Protein AF-A0A1D1VVX2-F1 (afdb_monomer_lite)

Foldseek 3Di:
DFDWDDDPQAAWIAGPVGWIFGPFKKWKWKFQPVVVVVDPDSQVRIDTDDIDGTPVVLVCPQVDPQQDDPPDGGAPVSSAPPMKMKMFTADDPPGDTQGPDCPRPQQPQWKKWKWFFDPDDDRQLVRQLVSLVVSCLRRHQPLDQKGFGIKMWHFDQDPPDNDTTIMIMIIMGHGPDPVVVVVSVVVVLVSSLASSQLSQTFTKIKMATSVLVVVCVVDPDDDDDGPDIDIDGRDHDDPVVCPPPPDPPPPPPPDDDDDDDDDDDD

InterPro domains:
  IPR001040 Translation Initiation factor eIF- 4e [PF01652] (25-217)
  IPR023398 Translation Initiation factor eIF- 4e-like [G3DSA:3.30.760.10] (20-223)
  IPR023398 Translation Initiation factor eIF- 4e-like [SSF55418] (25-190)

Radius of gyration: 22.78 Å; chains: 1; bounding box: 73×50×74 Å

Sequence (266 aa):
MESVVEDNSGGVLKCAKGHSHYKVPWTIYVLDPEQSSQTNTYRDALFPLDVFDTVEEVRDLYSLQPFAKPNGPPSWSLVVPQGTIAVFQGGKFGYPAVKPDWEDPATLNGGEFRFLFEKSNGLEVIDSIFRNLVSWMAGSFDYGDIRILGLFIKNVSKPKKPSKELQCRVWVSASWNPNTFKGILWKIGKDMAQKIADAGGRGRILYNYLSDMQNKAEKIETVEEPRFQLRIDVPFIDPKTQANSWLPAGNESHGSNSPRDLITSR

Structure (mmCIF, N/CA/C/O backbone):
data_AF-A0A1D1VVX2-F1
#
_entry.id   AF-A0A1D1VVX2-F1
#
loop_
_atom_site.group_PDB
_atom_site.id
_atom_site.type_symbol
_atom_site.label_atom_id
_atom_site.label_alt_id
_atom_site.label_comp_id
_atom_site.label_asym_id
_atom_site.label_entity_id
_atom_site.label_seq_id
_atom_site.pdbx_PDB_ins_code
_atom_site.Cartn_x
_atom_site.Cartn_y
_atom_site.Cartn_z
_atom_site.occupancy
_atom_site.B_iso_or_equiv
_atom_site.auth_seq_id
_atom_site.auth_comp_id
_atom_site.auth_asym_id
_atom_site.auth_atom_id
_atom_site.pdbx_PDB_model_num
ATOM 1 N N . MET A 1 1 ? 5.634 -21.252 -24.085 1.00 42.41 1 MET A N 1
ATOM 2 C CA . MET A 1 1 ? 5.646 -19.831 -23.684 1.00 42.41 1 MET A CA 1
ATOM 3 C C . MET A 1 1 ? 4.487 -19.172 -24.405 1.00 42.41 1 MET A C 1
ATOM 5 O O . MET A 1 1 ? 4.555 -19.040 -25.618 1.00 42.41 1 MET A O 1
ATOM 9 N N . GLU A 1 2 ? 3.385 -18.914 -23.702 1.00 44.06 2 GLU A N 1
ATOM 10 C CA . GLU A 1 2 ? 2.215 -18.240 -24.282 1.00 44.06 2 GLU A CA 1
ATOM 11 C C . GLU A 1 2 ? 2.525 -16.746 -24.455 1.00 44.06 2 GLU A C 1
ATOM 13 O O . GLU A 1 2 ? 3.162 -16.136 -23.596 1.00 44.06 2 GLU A O 1
ATOM 18 N N . SER A 1 3 ? 2.133 -16.173 -25.593 1.00 44.44 3 SER A N 1
ATOM 19 C CA . SER A 1 3 ? 2.395 -14.776 -25.938 1.00 44.44 3 SER A CA 1
ATOM 20 C C . SER A 1 3 ? 1.553 -13.843 -25.067 1.00 44.44 3 SER A C 1
ATOM 22 O O . SER A 1 3 ? 0.324 -13.859 -25.150 1.00 44.44 3 SER A O 1
ATOM 24 N N . VAL A 1 4 ? 2.214 -13.027 -24.251 1.00 50.84 4 VAL A N 1
ATOM 25 C CA . VAL A 1 4 ? 1.587 -11.973 -23.449 1.00 50.84 4 VAL A CA 1
ATOM 26 C C . VAL A 1 4 ? 1.627 -10.674 -24.249 1.00 50.84 4 VAL A C 1
ATOM 28 O O . VAL A 1 4 ? 2.692 -10.276 -24.716 1.00 50.84 4 VAL A O 1
ATOM 31 N N . VAL A 1 5 ? 0.474 -10.029 -24.427 1.00 53.22 5 VAL A N 1
ATOM 32 C CA . VAL A 1 5 ? 0.384 -8.721 -25.089 1.00 53.22 5 VAL A CA 1
ATOM 33 C C . VAL A 1 5 ? 0.400 -7.653 -23.998 1.00 53.22 5 VAL A C 1
ATOM 35 O O . VAL A 1 5 ? -0.480 -7.638 -23.133 1.00 53.22 5 VAL A O 1
ATOM 38 N N . GLU A 1 6 ? 1.419 -6.790 -24.004 1.00 48.50 6 GLU A N 1
ATOM 39 C CA . GLU A 1 6 ? 1.459 -5.617 -23.127 1.00 48.50 6 GLU A CA 1
ATOM 40 C C . GLU A 1 6 ? 0.358 -4.642 -23.555 1.00 48.50 6 GLU A C 1
ATOM 42 O O . GLU A 1 6 ? 0.374 -4.113 -24.666 1.00 48.50 6 GLU A O 1
ATOM 47 N N . ASP A 1 7 ? -0.614 -4.413 -22.674 1.00 48.91 7 ASP A N 1
ATOM 48 C CA . ASP A 1 7 ? -1.534 -3.290 -22.815 1.00 48.91 7 ASP A CA 1
ATOM 49 C C . ASP A 1 7 ? -0.787 -2.038 -22.323 1.00 48.91 7 ASP A C 1
ATOM 51 O O . ASP A 1 7 ? -0.131 -2.068 -21.278 1.00 48.91 7 ASP A O 1
ATOM 55 N N . ASN A 1 8 ? -0.860 -0.926 -23.059 1.00 47.88 8 ASN A N 1
ATOM 56 C CA . ASN A 1 8 ? -0.105 0.311 -22.773 1.00 47.88 8 ASN A CA 1
ATOM 57 C C . ASN A 1 8 ? -0.510 0.994 -21.442 1.00 47.88 8 ASN A C 1
ATOM 59 O O . ASN A 1 8 ? -0.026 2.076 -21.104 1.00 47.88 8 ASN A O 1
ATOM 63 N N . SER A 1 9 ? -1.382 0.366 -20.654 1.00 48.78 9 SER A N 1
ATOM 64 C CA . SER A 1 9 ? -1.786 0.762 -19.311 1.00 48.78 9 SER A CA 1
ATOM 65 C C . SER A 1 9 ? -0.866 0.164 -18.235 1.00 48.78 9 SER A C 1
ATOM 67 O O . SER A 1 9 ? -1.215 -0.790 -17.542 1.00 48.78 9 SER A O 1
ATOM 69 N N . GLY A 1 10 ? 0.326 0.741 -18.085 1.00 59.28 10 GLY A N 1
ATOM 70 C CA . GLY A 1 10 ? 0.921 1.051 -16.775 1.00 59.28 10 GLY A CA 1
ATOM 71 C C . GLY A 1 10 ? 1.162 -0.039 -15.716 1.00 59.28 10 GLY A C 1
ATOM 72 O O . GLY A 1 10 ? 1.484 0.348 -14.601 1.00 59.28 10 GLY A O 1
ATOM 73 N N . GLY A 1 11 ? 1.068 -1.344 -16.002 1.00 68.62 11 GLY A N 1
ATOM 74 C CA . GLY A 1 11 ? 1.333 -2.393 -14.994 1.00 68.62 11 GLY A CA 1
ATOM 75 C C . GLY A 1 11 ? 0.501 -3.675 -15.095 1.00 68.62 11 GLY A C 1
ATOM 76 O O . GLY A 1 11 ? 0.716 -4.586 -14.294 1.00 68.62 11 GLY A O 1
ATOM 77 N N . VAL A 1 12 ? -0.414 -3.763 -16.066 1.00 79.44 12 VAL A N 1
ATOM 78 C CA . VAL A 1 12 ? -1.295 -4.921 -16.280 1.00 79.44 12 VAL A CA 1
ATOM 79 C C . VAL A 1 12 ? -1.045 -5.541 -17.659 1.00 79.44 12 VAL A C 1
ATOM 81 O O . VAL A 1 12 ? -0.878 -4.838 -18.651 1.00 79.44 12 VAL A O 1
ATOM 84 N N . LEU A 1 13 ? -1.014 -6.866 -17.709 1.00 83.75 13 LEU A N 1
ATOM 85 C CA . LEU A 1 13 ? -0.747 -7.709 -18.867 1.00 83.75 13 LEU A CA 1
ATOM 86 C C . LEU A 1 13 ? -1.988 -8.548 -19.174 1.00 83.75 13 LEU A C 1
ATOM 88 O O . LEU A 1 13 ? -2.601 -9.080 -18.254 1.00 83.75 13 LEU A O 1
ATOM 92 N N . LYS A 1 14 ? -2.354 -8.722 -20.446 1.00 86.06 14 LYS A N 1
ATOM 93 C CA . LYS A 1 14 ? -3.469 -9.610 -20.814 1.00 86.06 14 LYS A CA 1
ATOM 94 C C . LYS A 1 14 ? -2.953 -10.941 -21.344 1.00 86.06 14 LYS A C 1
ATOM 96 O O . LYS A 1 14 ? -2.084 -10.973 -22.218 1.00 86.06 14 LYS A O 1
ATOM 101 N N . CYS A 1 15 ? -3.492 -12.045 -20.825 1.00 84.38 15 CYS A N 1
ATOM 102 C CA . CYS A 1 15 ? -3.198 -13.380 -21.349 1.00 84.38 15 CYS A CA 1
ATOM 103 C C . CYS A 1 15 ? -4.164 -13.761 -22.484 1.00 84.38 15 CYS A C 1
ATOM 105 O O . CYS A 1 15 ? -5.214 -13.143 -22.665 1.00 84.38 15 CYS A O 1
ATOM 107 N N . ALA A 1 16 ? -3.846 -14.826 -23.225 1.00 81.00 16 ALA A N 1
ATOM 108 C CA . ALA A 1 16 ? -4.671 -15.312 -24.338 1.00 81.00 16 ALA A CA 1
ATOM 109 C C . ALA A 1 16 ? -6.100 -15.726 -23.924 1.00 81.00 16 ALA A C 1
ATOM 111 O O . ALA A 1 16 ? -6.997 -15.767 -24.762 1.00 81.00 16 ALA A O 1
ATOM 112 N N . LYS A 1 17 ? -6.324 -16.007 -22.632 1.00 83.00 17 LYS A N 1
ATOM 113 C CA . LYS A 1 17 ? -7.643 -16.326 -22.059 1.00 83.00 17 LYS A CA 1
ATOM 114 C C . LYS A 1 17 ? -8.449 -15.083 -21.659 1.00 83.00 17 LYS A C 1
ATOM 116 O O . LYS A 1 17 ? -9.565 -15.219 -21.174 1.00 83.00 17 LYS A O 1
ATOM 121 N N . GLY A 1 18 ? -7.895 -13.883 -21.846 1.00 84.44 18 GLY A N 1
ATOM 122 C CA . GLY A 1 18 ? -8.544 -12.613 -21.520 1.00 84.44 18 GLY A CA 1
ATOM 123 C C . GLY A 1 18 ? -8.392 -12.157 -20.065 1.00 84.44 18 GLY A C 1
ATOM 124 O O . GLY A 1 18 ? -8.959 -11.125 -19.715 1.00 84.44 18 GLY A O 1
ATOM 125 N N . HIS A 1 19 ? -7.632 -12.869 -19.224 1.00 84.75 19 HIS A N 1
ATOM 126 C CA . HIS A 1 19 ? -7.372 -12.433 -17.845 1.00 84.75 19 HIS A CA 1
ATOM 127 C C . HIS A 1 19 ? -6.360 -11.291 -17.799 1.00 84.75 19 HIS A C 1
ATOM 129 O O . HIS A 1 19 ? -5.432 -11.236 -18.616 1.00 84.75 19 HIS A O 1
ATOM 135 N N . SER A 1 20 ? -6.532 -10.410 -16.815 1.00 88.12 20 SER A N 1
ATOM 136 C CA . SER A 1 20 ? -5.674 -9.249 -16.598 1.00 88.12 20 SER A CA 1
ATOM 137 C C . SER A 1 20 ? -4.712 -9.531 -15.444 1.00 88.12 20 SER A C 1
ATOM 139 O O . SER A 1 20 ? -5.111 -9.529 -14.286 1.00 88.12 20 SER A O 1
ATOM 141 N N . HIS A 1 21 ? -3.442 -9.771 -15.754 1.00 89.19 21 HIS A N 1
ATOM 142 C CA . HIS A 1 21 ? -2.381 -10.077 -14.798 1.00 89.19 21 HIS A CA 1
ATOM 143 C C . HIS A 1 21 ? -1.595 -8.827 -14.406 1.00 89.19 21 HIS A C 1
ATOM 145 O O . HIS A 1 21 ? -1.215 -8.032 -15.259 1.00 89.19 21 HIS A O 1
ATOM 151 N N . TYR A 1 22 ? -1.269 -8.669 -13.133 1.00 90.56 22 TYR A N 1
ATOM 152 C CA . TYR A 1 22 ? -0.257 -7.716 -12.696 1.00 90.56 22 TYR A CA 1
ATOM 153 C C . TYR A 1 22 ? 1.141 -8.199 -13.100 1.00 90.56 22 TYR A C 1
ATOM 155 O O . TYR A 1 22 ? 1.397 -9.398 -13.200 1.00 90.56 22 TYR A O 1
ATOM 163 N N . LYS A 1 23 ? 2.084 -7.270 -13.306 1.00 89.69 23 LYS A N 1
ATOM 164 C CA . LYS A 1 23 ? 3.476 -7.636 -13.653 1.00 89.69 23 LYS A CA 1
ATOM 165 C C . LYS A 1 23 ? 4.209 -8.406 -12.544 1.00 89.69 23 LYS A C 1
ATOM 167 O O . LYS A 1 23 ? 5.225 -9.039 -12.824 1.00 89.69 23 LYS A O 1
ATOM 172 N N . VAL A 1 24 ? 3.733 -8.318 -11.300 1.00 91.19 24 VAL A N 1
ATOM 173 C CA . VAL A 1 24 ? 4.257 -9.062 -10.148 1.00 91.19 24 VAL A CA 1
ATOM 174 C C . VAL A 1 24 ? 3.097 -9.586 -9.294 1.00 91.19 24 VAL A C 1
ATOM 176 O O . VAL A 1 24 ? 2.064 -8.914 -9.221 1.00 91.19 24 VAL A O 1
ATOM 179 N N . PRO A 1 25 ? 3.254 -10.750 -8.638 1.00 93.44 25 PRO A N 1
ATOM 180 C CA . PRO A 1 25 ? 2.294 -11.229 -7.651 1.00 93.44 25 PRO A CA 1
ATOM 181 C C . PRO A 1 25 ? 2.345 -10.378 -6.377 1.00 93.44 25 PRO A C 1
ATOM 183 O O . PRO A 1 25 ? 3.324 -9.669 -6.128 1.00 93.44 25 PRO A O 1
ATOM 186 N N . TRP A 1 26 ? 1.306 -10.488 -5.557 1.00 94.81 26 TRP A N 1
ATOM 187 C CA . TRP A 1 26 ? 1.159 -9.787 -4.289 1.00 94.81 26 TRP A CA 1
ATOM 188 C C . TRP A 1 26 ? 0.617 -10.730 -3.220 1.00 94.81 26 TRP A C 1
ATOM 190 O O . TRP A 1 26 ? -0.380 -11.416 -3.428 1.00 94.81 26 TRP A O 1
ATOM 200 N N . THR A 1 27 ? 1.261 -10.737 -2.060 1.00 93.75 27 THR A N 1
ATOM 201 C CA . THR A 1 27 ? 0.886 -11.539 -0.897 1.00 93.75 27 THR A CA 1
ATOM 202 C C . THR A 1 27 ? 0.087 -10.708 0.091 1.00 93.75 27 THR A C 1
ATOM 204 O O . THR A 1 27 ? 0.465 -9.582 0.426 1.00 93.75 27 THR A O 1
ATOM 207 N N . ILE A 1 28 ? -0.991 -11.289 0.602 1.00 90.69 28 ILE A N 1
ATOM 208 C CA . ILE A 1 28 ? -1.791 -10.739 1.691 1.00 90.69 28 ILE A CA 1
ATOM 209 C C . ILE A 1 28 ? -1.309 -11.355 2.989 1.00 90.69 28 ILE A C 1
ATOM 211 O O . ILE A 1 28 ? -1.212 -12.572 3.105 1.00 90.69 28 ILE A O 1
ATOM 215 N N . TYR A 1 29 ? -1.059 -10.511 3.977 1.00 88.44 29 TYR A N 1
ATOM 216 C CA . TYR A 1 29 ? -0.735 -10.900 5.336 1.00 88.44 29 TYR A CA 1
ATOM 217 C C . TYR A 1 29 ? -1.835 -10.435 6.275 1.00 88.44 29 TYR A C 1
ATOM 219 O O . TYR A 1 29 ? -2.346 -9.317 6.146 1.00 88.44 29 TYR A O 1
ATOM 227 N N . VAL A 1 30 ? -2.152 -11.265 7.259 1.00 84.50 30 VAL A N 1
ATOM 228 C CA . VAL A 1 30 ? -3.064 -10.907 8.345 1.00 84.50 30 VAL A CA 1
ATOM 229 C C . VAL A 1 30 ? -2.394 -11.167 9.684 1.00 84.50 30 VAL A C 1
ATOM 231 O O . VAL A 1 30 ? -1.527 -12.032 9.806 1.00 84.50 30 VAL A O 1
ATOM 234 N N . LEU A 1 31 ? -2.763 -10.364 10.680 1.00 78.56 31 LEU A N 1
ATOM 235 C CA . LEU A 1 31 ? -2.319 -10.572 12.049 1.00 78.56 31 LEU A CA 1
ATOM 236 C C . LEU A 1 31 ? -3.049 -11.778 12.644 1.00 78.56 31 LEU A C 1
ATOM 238 O O . LEU A 1 31 ? -4.278 -11.771 12.717 1.00 78.56 31 LEU A O 1
ATOM 242 N N . ASP A 1 32 ? -2.295 -12.768 13.107 1.00 73.19 32 ASP A N 1
ATOM 243 C CA . ASP A 1 32 ? -2.796 -13.836 13.961 1.00 73.19 32 ASP A CA 1
ATOM 244 C C . ASP A 1 32 ? -3.074 -13.255 15.358 1.00 73.19 32 ASP A C 1
ATOM 246 O O . ASP A 1 32 ? -2.140 -12.822 16.043 1.00 73.19 32 ASP A O 1
ATOM 250 N N . PRO A 1 33 ? -4.344 -13.193 15.796 1.00 65.19 33 PRO A N 1
ATOM 251 C CA . PRO A 1 33 ? -4.683 -12.637 17.097 1.00 65.19 33 PRO A CA 1
ATOM 252 C C . PRO A 1 33 ? -4.079 -13.449 18.252 1.00 65.19 33 PRO A C 1
ATOM 254 O O . PRO A 1 33 ? -3.683 -12.854 19.256 1.00 65.19 33 PRO A O 1
ATOM 257 N N . GLU A 1 34 ? -3.941 -14.770 18.111 1.00 65.44 34 GLU A N 1
ATOM 258 C CA . GLU A 1 34 ? -3.363 -15.626 19.149 1.00 65.44 34 GLU A CA 1
ATOM 259 C C . GLU A 1 34 ? -1.863 -15.359 19.283 1.00 65.44 34 GLU A C 1
ATOM 261 O O . GLU A 1 34 ? -1.382 -15.098 20.389 1.00 65.44 34 GLU A O 1
ATOM 266 N N . GLN A 1 35 ? -1.137 -15.289 18.163 1.00 65.25 35 GLN A N 1
ATOM 267 C CA . GLN A 1 35 ? 0.293 -14.962 18.192 1.00 65.25 35 GLN A CA 1
ATOM 268 C C . GLN A 1 35 ? 0.550 -13.513 18.592 1.00 65.25 35 GLN A C 1
ATOM 270 O O . GLN A 1 35 ? 1.494 -13.254 19.332 1.00 65.25 35 GLN A O 1
ATOM 275 N N . SER A 1 36 ? -0.323 -12.572 18.217 1.00 63.69 36 SER A N 1
ATOM 276 C CA . SER A 1 36 ? -0.182 -11.165 18.620 1.00 63.69 36 SER A CA 1
ATOM 277 C C . SER A 1 36 ? -0.190 -10.960 20.138 1.00 63.69 36 SER A C 1
ATOM 279 O O . SER A 1 36 ? 0.349 -9.971 20.629 1.00 63.69 36 SER A O 1
ATOM 281 N N . SER A 1 37 ? -0.792 -11.896 20.880 1.00 58.06 37 SER A N 1
ATOM 282 C CA . SER A 1 37 ? -0.811 -11.892 22.345 1.00 58.06 37 SER A CA 1
ATOM 283 C C . SER A 1 37 ? 0.416 -12.558 22.981 1.00 58.06 37 SER A C 1
ATOM 285 O O . SER A 1 37 ? 0.674 -12.355 24.166 1.00 58.06 37 SER A O 1
ATOM 287 N N . GLN A 1 38 ? 1.171 -13.340 22.203 1.00 56.72 38 GLN A N 1
ATOM 288 C CA . GLN A 1 38 ? 2.292 -14.164 22.664 1.00 56.72 38 GLN A CA 1
ATOM 289 C C . GLN A 1 38 ? 3.657 -13.642 22.199 1.00 56.72 38 GLN A C 1
ATOM 291 O O . GLN A 1 38 ? 4.668 -13.920 22.845 1.00 56.72 38 GLN A O 1
ATOM 296 N N . THR A 1 39 ? 3.715 -12.895 21.094 1.00 56.03 39 THR A N 1
ATOM 297 C CA . THR A 1 39 ? 4.969 -12.406 20.517 1.00 56.03 39 THR A CA 1
ATOM 298 C C . THR A 1 39 ? 5.267 -10.975 20.962 1.00 56.03 39 THR A C 1
ATOM 300 O O . THR A 1 39 ? 4.405 -10.098 20.982 1.00 56.03 39 THR A O 1
ATOM 303 N N . ASN A 1 40 ? 6.536 -10.707 21.285 1.00 54.59 40 ASN A N 1
ATOM 304 C CA . ASN A 1 40 ? 7.004 -9.339 21.543 1.00 54.59 40 ASN A CA 1
ATOM 305 C C . ASN A 1 40 ? 7.196 -8.538 20.248 1.00 54.59 40 ASN A C 1
ATOM 307 O O . ASN A 1 40 ? 7.332 -7.314 20.298 1.00 54.59 40 ASN A O 1
ATOM 311 N N . THR A 1 41 ? 7.231 -9.212 19.092 1.00 60.12 41 THR A N 1
ATOM 312 C CA . THR A 1 41 ? 7.389 -8.561 17.795 1.00 60.12 41 THR A CA 1
ATOM 313 C C . THR A 1 41 ? 6.151 -8.754 16.932 1.00 60.12 41 THR A C 1
ATOM 315 O O . THR A 1 41 ? 5.580 -9.836 16.798 1.00 60.12 41 THR A O 1
ATOM 318 N N . TYR A 1 42 ? 5.746 -7.647 16.330 1.00 66.19 42 TYR A N 1
ATOM 319 C CA . TYR A 1 42 ? 4.608 -7.558 15.430 1.00 66.19 42 TYR A CA 1
ATOM 320 C C . TYR A 1 42 ? 4.814 -8.364 14.127 1.00 66.19 42 TYR A C 1
ATOM 322 O O . TYR A 1 42 ? 3.848 -8.806 13.512 1.00 66.19 42 TYR A O 1
ATOM 330 N N . ARG A 1 43 ? 6.078 -8.579 13.738 1.00 69.69 43 ARG A N 1
ATOM 331 C CA . ARG A 1 43 ? 6.503 -9.395 12.593 1.00 69.69 43 ARG A CA 1
ATOM 332 C C . ARG A 1 43 ? 6.049 -10.841 12.734 1.00 69.69 43 ARG A C 1
ATOM 334 O O . ARG A 1 43 ? 5.479 -11.384 11.796 1.00 69.69 43 ARG A O 1
ATOM 341 N N . ASP A 1 44 ? 6.305 -11.441 13.891 1.00 70.31 44 ASP A N 1
ATOM 342 C CA . ASP A 1 44 ? 6.066 -12.872 14.096 1.00 70.31 44 ASP A CA 1
ATOM 343 C C . ASP A 1 44 ? 4.571 -13.204 14.083 1.00 70.31 44 ASP A C 1
ATOM 345 O O . ASP A 1 44 ? 4.186 -14.304 13.717 1.00 70.31 44 ASP A O 1
ATOM 349 N N . ALA A 1 45 ? 3.726 -12.220 14.395 1.00 75.50 45 ALA A N 1
ATOM 350 C CA . ALA A 1 45 ? 2.280 -12.367 14.369 1.00 75.50 45 ALA A CA 1
ATOM 351 C C . ALA A 1 45 ? 1.656 -12.168 12.972 1.00 75.50 45 ALA A C 1
ATOM 353 O O . ALA A 1 45 ? 0.456 -12.389 12.824 1.00 75.50 45 ALA A O 1
ATOM 354 N N . LEU A 1 46 ? 2.405 -11.735 11.946 1.00 81.69 46 LEU A N 1
ATOM 355 C CA . LEU A 1 46 ? 1.894 -11.629 10.573 1.00 81.69 46 LEU A CA 1
ATOM 356 C C . LEU A 1 46 ? 2.168 -12.914 9.791 1.00 81.69 46 LEU A C 1
ATOM 358 O O . LEU A 1 46 ? 3.322 -13.273 9.561 1.00 81.69 46 LEU A O 1
ATOM 362 N N . PHE A 1 47 ? 1.116 -13.547 9.277 1.00 83.75 47 PHE A N 1
ATOM 363 C CA . PHE A 1 47 ? 1.244 -14.727 8.421 1.00 83.75 47 PHE A CA 1
ATOM 364 C C . PHE A 1 47 ? 0.619 -14.492 7.041 1.00 83.75 47 PHE A C 1
ATOM 366 O O . PHE A 1 47 ? -0.338 -13.718 6.922 1.00 83.75 47 PHE A O 1
ATOM 373 N N . PRO A 1 48 ? 1.165 -15.118 5.981 1.00 87.81 48 PRO A N 1
ATOM 374 C CA . PRO A 1 48 ? 0.602 -15.019 4.643 1.00 87.81 48 PRO A CA 1
ATOM 375 C C . PRO A 1 48 ? -0.737 -15.762 4.584 1.00 87.81 48 PRO A C 1
ATOM 377 O O . PRO A 1 48 ? -0.815 -16.942 4.919 1.00 87.81 48 PRO A O 1
ATOM 380 N N . LEU A 1 49 ? -1.783 -15.062 4.157 1.00 86.62 49 LEU A N 1
ATOM 381 C CA . LEU A 1 49 ? -3.128 -15.596 3.976 1.00 86.62 49 LEU A CA 1
ATOM 382 C C . LEU A 1 49 ? -3.332 -16.124 2.555 1.00 86.62 49 LEU A C 1
ATOM 384 O O . LEU A 1 49 ? -3.849 -17.222 2.382 1.00 86.62 49 LEU A O 1
ATOM 388 N N . ASP A 1 50 ? -2.964 -15.324 1.553 1.00 90.19 50 ASP A N 1
ATOM 389 C CA . ASP A 1 50 ? -3.208 -15.631 0.142 1.00 90.19 50 ASP A CA 1
ATOM 390 C C . ASP A 1 50 ? -2.261 -14.842 -0.778 1.00 90.19 50 ASP A C 1
ATOM 392 O O . ASP A 1 50 ? -1.625 -13.875 -0.339 1.00 90.19 50 ASP A O 1
ATOM 396 N N . VAL A 1 51 ? -2.167 -15.238 -2.050 1.00 92.62 51 VAL A N 1
ATOM 397 C CA . VAL A 1 51 ? -1.351 -14.570 -3.072 1.00 92.62 51 VAL A CA 1
ATOM 398 C C . VAL A 1 51 ? -2.141 -14.391 -4.364 1.00 92.62 51 VAL A C 1
ATOM 400 O O . VAL A 1 51 ? -2.575 -15.366 -4.971 1.00 92.62 51 VAL A O 1
ATOM 403 N N . PHE A 1 52 ? -2.228 -13.154 -4.848 1.00 92.75 52 PHE A N 1
ATOM 404 C CA . PHE A 1 52 ? -2.897 -12.819 -6.105 1.00 92.75 52 PHE A CA 1
ATOM 405 C C . PHE A 1 52 ? -1.911 -12.288 -7.148 1.00 92.75 52 PHE A C 1
ATOM 407 O O . PHE A 1 52 ? -0.888 -11.685 -6.821 1.00 92.75 52 PHE A O 1
ATOM 414 N N . ASP A 1 53 ? -2.214 -12.498 -8.423 1.00 92.94 53 ASP A N 1
ATOM 415 C CA . ASP A 1 53 ? -1.516 -11.877 -9.551 1.00 92.94 53 ASP A CA 1
ATOM 416 C C . ASP A 1 53 ? -2.456 -11.396 -10.663 1.00 92.94 53 ASP A C 1
ATOM 418 O O . ASP A 1 53 ? -1.970 -10.893 -11.672 1.00 92.94 53 ASP A O 1
ATOM 422 N N . THR A 1 54 ? -3.777 -11.466 -10.476 1.00 90.62 54 THR A N 1
ATOM 423 C CA . THR A 1 54 ? -4.764 -10.933 -11.427 1.00 90.62 54 THR A CA 1
ATOM 424 C C . THR A 1 54 ? -5.649 -9.840 -10.835 1.00 90.62 54 THR A C 1
ATOM 426 O O . THR A 1 54 ? -5.881 -9.765 -9.627 1.00 90.62 54 THR A O 1
ATOM 429 N N . VAL A 1 55 ? -6.181 -8.987 -11.713 1.00 87.25 55 VAL A N 1
ATOM 430 C CA . VAL A 1 55 ? -7.180 -7.965 -11.367 1.00 87.25 55 VAL A CA 1
ATOM 431 C C . VAL A 1 55 ? -8.463 -8.618 -10.854 1.00 87.25 55 VAL A C 1
ATOM 433 O O . VAL A 1 55 ? -9.123 -8.078 -9.967 1.00 87.25 55 VAL A O 1
ATOM 436 N N . GLU A 1 56 ? -8.822 -9.773 -11.410 1.00 86.62 56 GLU A N 1
ATOM 437 C CA . GLU A 1 56 ? -9.980 -10.558 -10.995 1.00 86.62 56 GLU A CA 1
ATOM 438 C C . GLU A 1 56 ? -9.823 -11.055 -9.550 1.00 86.62 56 GLU A C 1
ATOM 440 O O . GLU A 1 56 ? -10.691 -10.779 -8.724 1.00 86.62 56 GLU A O 1
ATOM 445 N N . GLU A 1 57 ? -8.677 -11.650 -9.205 1.00 88.44 57 GLU A N 1
ATOM 446 C CA . GLU A 1 57 ? -8.391 -12.089 -7.832 1.00 88.44 57 GLU A CA 1
ATOM 447 C C . GLU A 1 57 ? -8.436 -10.924 -6.831 1.00 88.44 57 GLU A C 1
ATOM 449 O O . GLU A 1 57 ? -8.950 -11.101 -5.730 1.00 88.44 57 GLU A O 1
ATOM 454 N N . VAL A 1 58 ? -7.988 -9.712 -7.204 1.00 84.81 58 VAL A N 1
ATOM 455 C CA . VAL A 1 58 ? -8.101 -8.516 -6.336 1.00 84.81 58 VAL A CA 1
ATOM 456 C C . VAL A 1 58 ? -9.554 -8.182 -5.992 1.00 84.81 58 VAL A C 1
ATOM 458 O O . VAL A 1 58 ? -9.843 -7.761 -4.867 1.00 84.81 58 VAL A O 1
ATOM 461 N N . ARG A 1 59 ? -10.479 -8.360 -6.944 1.00 79.81 59 ARG A N 1
ATOM 462 C CA . ARG A 1 59 ? -11.917 -8.159 -6.695 1.00 79.81 59 ARG A CA 1
ATOM 463 C C . ARG A 1 59 ? -12.455 -9.226 -5.746 1.00 79.81 59 ARG A C 1
ATOM 465 O O . ARG A 1 59 ? -13.252 -8.900 -4.865 1.00 79.81 59 ARG A O 1
ATOM 472 N N . ASP A 1 60 ? -11.960 -10.451 -5.883 1.00 80.38 60 ASP A N 1
ATOM 473 C CA . ASP A 1 60 ? -12.388 -11.605 -5.096 1.00 80.38 60 ASP A CA 1
ATOM 474 C C . ASP A 1 60 ? -11.753 -11.675 -3.700 1.00 80.38 60 ASP A C 1
ATOM 476 O O . ASP A 1 60 ? -12.259 -12.408 -2.852 1.00 80.38 60 ASP A O 1
ATOM 480 N N . LEU A 1 61 ? -10.732 -10.858 -3.395 1.00 76.00 61 LEU A N 1
ATOM 481 C CA . LEU A 1 61 ? -10.132 -10.786 -2.050 1.00 76.00 61 LEU A CA 1
ATOM 482 C C . LEU A 1 61 ? -11.167 -10.567 -0.953 1.00 76.00 61 LEU A C 1
ATOM 484 O O . LEU A 1 61 ? -11.023 -11.081 0.150 1.00 76.00 61 LEU A O 1
ATOM 488 N N . TYR A 1 62 ? -12.228 -9.824 -1.255 1.00 68.62 62 TYR A N 1
ATOM 489 C CA . TYR A 1 62 ? -13.298 -9.538 -0.305 1.00 68.62 62 TYR A CA 1
ATOM 490 C C . TYR A 1 62 ? -14.185 -10.755 -0.055 1.00 68.62 62 TYR A C 1
ATOM 492 O O . TYR A 1 62 ? -14.797 -10.851 0.997 1.00 68.62 62 TYR A O 1
ATOM 500 N N . SER A 1 63 ? -14.218 -11.722 -0.962 1.00 70.69 63 SER A N 1
ATOM 501 C CA . SER A 1 63 ? -14.948 -12.974 -0.777 1.00 70.69 63 SER A CA 1
ATOM 502 C C . SER A 1 63 ? -14.200 -13.977 0.114 1.00 70.69 63 SER A C 1
ATOM 504 O O . SER A 1 63 ? -14.776 -15.009 0.460 1.00 70.69 63 SER A O 1
ATOM 506 N N . LEU A 1 64 ? -12.946 -13.705 0.514 1.00 71.50 64 LEU A N 1
ATOM 507 C CA . LEU A 1 64 ? -12.211 -14.593 1.418 1.00 71.50 64 LEU A CA 1
ATOM 508 C C . LEU A 1 64 ? -12.896 -14.658 2.791 1.00 71.50 64 LEU A C 1
ATOM 510 O O . LEU A 1 64 ? -13.358 -13.653 3.334 1.00 71.50 64 LEU A O 1
ATOM 514 N N . GLN A 1 65 ? -12.906 -15.861 3.372 1.00 66.88 65 GLN A N 1
ATOM 515 C CA . GLN A 1 65 ? -13.529 -16.180 4.664 1.00 66.88 65 GLN A CA 1
ATOM 516 C C . GLN A 1 65 ? -13.263 -15.145 5.776 1.00 66.88 65 GLN A C 1
ATOM 518 O O . GLN A 1 65 ? -14.231 -14.750 6.425 1.00 66.88 65 GLN A O 1
ATOM 523 N N . PRO A 1 66 ? -12.029 -14.632 5.980 1.00 67.25 66 PRO A N 1
ATOM 524 C CA . PRO A 1 66 ? -11.765 -13.638 7.025 1.00 67.25 66 PRO A CA 1
ATOM 525 C C . PRO A 1 66 ? -12.521 -12.313 6.852 1.00 67.25 66 PRO A C 1
ATOM 527 O O . PRO A 1 66 ? -12.735 -11.595 7.826 1.00 67.25 66 PRO A O 1
ATOM 530 N N . PHE A 1 67 ? -12.929 -11.978 5.627 1.00 69.19 67 PHE A N 1
ATOM 531 C CA . PHE A 1 67 ? -13.639 -10.739 5.307 1.00 69.19 67 PHE A CA 1
ATOM 532 C C . PHE A 1 67 ? -15.150 -10.937 5.161 1.00 69.19 67 PHE A C 1
ATOM 534 O O . PHE A 1 67 ? -15.894 -9.951 5.173 1.00 69.19 67 PHE A O 1
ATOM 541 N N . ALA A 1 68 ? -15.616 -12.183 5.035 1.00 65.75 68 ALA A N 1
ATOM 542 C CA . ALA A 1 68 ? -17.016 -12.514 4.813 1.00 65.75 68 ALA A CA 1
ATOM 543 C C . ALA A 1 68 ? -17.883 -12.176 6.039 1.00 65.75 68 ALA A C 1
ATOM 545 O O . ALA A 1 68 ? -17.572 -12.532 7.176 1.00 65.75 68 ALA A O 1
ATOM 546 N N . LYS A 1 69 ? -19.019 -11.507 5.805 1.00 64.00 69 LYS A N 1
ATOM 547 C CA . LYS A 1 69 ? -20.017 -11.209 6.839 1.00 64.00 69 LYS A CA 1
ATOM 548 C C . LYS A 1 69 ? -21.250 -12.091 6.616 1.00 64.00 69 LYS A C 1
ATOM 550 O O . LYS A 1 69 ? -21.735 -12.125 5.489 1.00 64.00 69 LYS A O 1
ATOM 555 N N . PRO A 1 70 ? -21.825 -12.734 7.653 1.00 59.19 70 PRO A N 1
ATOM 556 C CA . PRO A 1 70 ? -22.975 -13.627 7.475 1.00 59.19 70 PRO A CA 1
ATOM 557 C C . PRO A 1 70 ? -24.189 -12.978 6.792 1.00 59.19 70 PRO A C 1
ATOM 559 O O . PRO A 1 70 ? -24.907 -13.655 6.073 1.00 59.19 70 PRO A O 1
ATOM 562 N N . ASN A 1 71 ? -24.407 -11.671 7.002 1.00 65.12 71 ASN A N 1
ATOM 563 C CA . ASN A 1 71 ? -25.569 -10.925 6.500 1.00 65.12 71 ASN A CA 1
ATOM 564 C C . ASN A 1 71 ? -25.189 -9.528 5.967 1.00 65.12 71 ASN A C 1
ATOM 566 O O . ASN A 1 71 ? -25.827 -8.531 6.307 1.00 65.12 71 ASN A O 1
ATOM 570 N N . GLY A 1 72 ? -24.112 -9.403 5.191 1.00 65.50 72 GLY A N 1
ATOM 571 C CA . GLY A 1 72 ? -23.730 -8.108 4.624 1.00 65.50 72 GLY A CA 1
ATOM 572 C C . GLY A 1 72 ? -22.578 -8.192 3.631 1.00 65.50 72 GLY A C 1
ATOM 573 O O . GLY A 1 72 ? -22.006 -9.268 3.458 1.00 65.50 72 GLY A O 1
ATOM 574 N N . PRO A 1 73 ? -22.220 -7.067 2.984 1.00 62.00 73 PRO A N 1
ATOM 575 C CA . PRO A 1 73 ? -21.043 -7.034 2.134 1.00 62.00 73 PRO A CA 1
ATOM 576 C C . PRO A 1 73 ? -19.802 -7.381 2.970 1.00 62.00 73 PRO A C 1
ATOM 578 O O . PRO A 1 73 ? -19.734 -7.001 4.149 1.00 62.00 73 PRO A O 1
ATOM 581 N N . PRO A 1 74 ? -18.826 -8.095 2.389 1.00 59.50 74 PRO A N 1
ATOM 582 C CA . PRO A 1 74 ? -17.586 -8.365 3.085 1.00 59.50 74 PRO A CA 1
ATOM 583 C C . PRO A 1 74 ? -16.865 -7.071 3.450 1.00 59.50 74 PRO A C 1
ATOM 585 O O . PRO A 1 74 ? -16.926 -6.087 2.706 1.00 59.50 74 PRO A O 1
ATOM 588 N N . SER A 1 75 ? -16.182 -7.073 4.592 1.00 67.56 75 SER A N 1
ATOM 589 C CA . SER A 1 75 ? -15.532 -5.874 5.108 1.00 67.56 75 SER A CA 1
ATOM 590 C C . SER A 1 75 ? -14.228 -6.191 5.821 1.00 67.56 75 SER A C 1
ATOM 592 O O . SER A 1 75 ? -14.195 -6.969 6.774 1.00 67.56 75 SER A O 1
ATOM 594 N N . TRP A 1 76 ? -13.149 -5.518 5.415 1.00 67.75 76 TRP A N 1
ATOM 595 C CA . TRP A 1 76 ? -11.847 -5.626 6.088 1.00 67.75 76 TRP A CA 1
ATOM 596 C C . TRP A 1 76 ? -11.901 -5.071 7.519 1.00 67.75 76 TRP A C 1
ATOM 598 O O . TRP A 1 76 ? -11.133 -5.511 8.374 1.00 67.75 76 TRP A O 1
ATOM 608 N N . SER A 1 77 ? -12.861 -4.187 7.827 1.00 59.84 77 SER A N 1
ATOM 609 C CA . SER A 1 77 ? -13.090 -3.698 9.192 1.00 59.84 77 SER A CA 1
ATOM 610 C C . SER A 1 77 ? -13.421 -4.811 10.197 1.00 59.84 77 SER A C 1
ATOM 612 O O . SER A 1 77 ? -13.239 -4.602 11.396 1.00 59.84 77 SER A O 1
ATOM 614 N N . LEU A 1 78 ? -13.848 -5.992 9.722 1.00 57.22 78 LEU A N 1
ATOM 615 C CA . LEU A 1 78 ? -14.105 -7.189 10.534 1.00 57.22 78 LEU A CA 1
ATOM 616 C C . LEU A 1 78 ? -12.829 -7.934 10.945 1.00 57.22 78 LEU A C 1
ATOM 618 O O . LEU A 1 78 ? -12.826 -8.583 11.987 1.00 57.22 78 LEU A O 1
ATOM 622 N N . VAL A 1 79 ? -11.737 -7.782 10.194 1.00 59.75 79 VAL A N 1
ATOM 623 C CA . VAL A 1 79 ? -10.404 -8.310 10.551 1.00 59.75 79 VAL A CA 1
ATOM 624 C C . VAL A 1 79 ? -9.652 -7.329 11.462 1.00 59.75 79 VAL A C 1
ATOM 626 O O . VAL A 1 79 ? -8.804 -7.707 12.269 1.00 59.75 79 VAL A O 1
ATOM 629 N N . VAL A 1 80 ? -10.018 -6.046 11.410 1.00 57.88 80 VAL A N 1
ATOM 630 C CA . VAL A 1 80 ? -9.360 -4.956 12.141 1.00 57.88 80 VAL A CA 1
ATOM 631 C C . VAL A 1 80 ? -9.903 -4.617 13.554 1.00 57.88 80 VAL A C 1
ATOM 633 O O . VAL A 1 80 ? -9.317 -3.741 14.195 1.00 57.88 80 VAL A O 1
ATOM 636 N N . PRO A 1 81 ? -10.892 -5.297 14.191 1.00 48.06 81 PRO A N 1
ATOM 637 C CA . PRO A 1 81 ? -11.242 -4.997 15.588 1.00 48.06 81 PRO A CA 1
ATOM 638 C C . PRO A 1 81 ? -10.031 -5.129 16.530 1.00 48.06 81 PRO A C 1
ATOM 640 O O . PRO A 1 81 ? -9.908 -4.371 17.503 1.00 48.06 81 PRO A O 1
ATOM 643 N N . GLN A 1 82 ? -9.095 -6.022 16.182 1.00 54.00 82 GLN A N 1
ATOM 644 C CA . GLN A 1 82 ? -7.784 -6.176 16.822 1.00 54.00 82 GLN A CA 1
ATOM 645 C C . GLN A 1 82 ? -6.599 -6.234 15.834 1.00 54.00 82 GLN A C 1
ATOM 647 O O . GLN A 1 82 ? -5.471 -6.006 16.259 1.00 54.00 82 GLN A O 1
ATOM 652 N N . GLY A 1 83 ? -6.838 -6.505 14.542 1.00 62.19 83 GLY A N 1
ATOM 653 C CA . GLY A 1 83 ? -5.798 -6.902 13.590 1.00 62.19 83 GLY A CA 1
ATOM 654 C C . GLY A 1 83 ? -5.265 -5.812 12.660 1.00 62.19 83 GLY A C 1
ATOM 655 O O . GLY A 1 83 ? -5.866 -4.757 12.453 1.00 62.19 83 GLY A O 1
ATOM 656 N N . THR A 1 84 ? -4.117 -6.116 12.069 1.00 75.38 84 THR A N 1
ATOM 657 C CA . THR A 1 84 ? -3.553 -5.412 10.919 1.00 75.38 84 THR A CA 1
ATOM 658 C C . THR A 1 84 ? -3.656 -6.312 9.698 1.00 75.38 84 THR A C 1
ATOM 660 O O . THR A 1 84 ? -3.496 -7.528 9.806 1.00 75.38 84 THR A O 1
ATOM 663 N N . ILE A 1 85 ? -3.852 -5.700 8.535 1.00 83.69 85 ILE A N 1
ATOM 664 C CA . ILE A 1 85 ? -3.696 -6.354 7.236 1.00 83.69 85 ILE A CA 1
ATOM 665 C C . ILE A 1 85 ? -2.517 -5.704 6.520 1.00 83.69 85 ILE A C 1
ATOM 667 O O . ILE A 1 85 ? -2.325 -4.483 6.605 1.00 83.69 85 ILE A O 1
ATOM 671 N N . ALA A 1 86 ? -1.742 -6.511 5.806 1.00 89.06 86 ALA A N 1
ATOM 672 C CA . ALA A 1 86 ? -0.690 -6.038 4.924 1.00 89.06 86 ALA A CA 1
ATOM 673 C C . ALA A 1 86 ? -0.828 -6.668 3.533 1.00 89.06 86 ALA A C 1
ATOM 675 O O . ALA A 1 86 ? -1.262 -7.807 3.410 1.00 89.06 86 ALA A O 1
ATOM 676 N N . VAL A 1 87 ? -0.456 -5.939 2.487 1.00 92.75 87 VAL A N 1
ATOM 677 C CA . VAL A 1 87 ? -0.374 -6.445 1.110 1.00 92.75 87 VAL A CA 1
ATOM 678 C C . VAL A 1 87 ? 0.993 -6.062 0.565 1.00 92.75 87 VAL A C 1
ATOM 680 O O . VAL A 1 87 ? 1.314 -4.878 0.561 1.00 92.75 87 VAL A O 1
ATOM 683 N N . PHE A 1 88 ? 1.809 -7.025 0.147 1.00 94.62 88 PHE A N 1
ATOM 684 C CA . PHE A 1 88 ? 3.204 -6.796 -0.254 1.00 94.62 88 PHE A CA 1
ATOM 685 C C . PHE A 1 88 ? 3.569 -7.565 -1.519 1.00 94.62 88 PHE A C 1
ATOM 687 O O . PHE A 1 88 ? 2.980 -8.601 -1.809 1.00 94.62 88 PHE A O 1
ATOM 694 N N . GLN A 1 89 ? 4.522 -7.047 -2.290 1.00 94.75 89 GLN A N 1
ATOM 695 C CA . GLN A 1 89 ? 4.958 -7.677 -3.539 1.00 94.75 89 GLN A CA 1
ATOM 696 C C . GLN A 1 89 ? 5.559 -9.069 -3.318 1.00 94.75 89 GLN A C 1
ATOM 698 O O . GLN A 1 89 ? 6.242 -9.314 -2.328 1.00 94.75 89 GLN A O 1
ATOM 703 N N . GLY A 1 90 ? 5.373 -9.956 -4.291 1.00 92.31 90 GLY A N 1
ATOM 704 C CA . GLY A 1 90 ? 5.945 -11.300 -4.323 1.00 92.31 90 GLY A CA 1
ATOM 705 C C . GLY A 1 90 ? 5.020 -12.383 -3.762 1.00 92.31 90 GLY A C 1
ATOM 706 O O . GLY A 1 90 ? 3.827 -12.160 -3.558 1.00 92.31 90 GLY A O 1
ATOM 707 N N . GLY A 1 91 ? 5.576 -13.581 -3.556 1.00 87.56 91 GLY A N 1
ATOM 708 C CA . GLY A 1 91 ? 4.896 -14.728 -2.932 1.00 87.56 91 GLY A CA 1
ATOM 709 C C . GLY A 1 91 ? 4.558 -15.900 -3.851 1.00 87.56 91 GLY A C 1
ATOM 710 O O . GLY A 1 91 ? 4.175 -16.954 -3.352 1.00 87.56 91 GLY A O 1
ATOM 711 N N . LYS A 1 92 ? 4.742 -15.769 -5.172 1.00 86.56 92 LYS A N 1
ATOM 712 C CA . LYS A 1 92 ? 4.686 -16.900 -6.123 1.00 86.56 92 LYS A CA 1
ATOM 713 C C . LYS A 1 92 ? 6.092 -17.294 -6.588 1.00 86.56 92 LYS A C 1
ATOM 715 O O . LYS A 1 92 ? 7.054 -16.546 -6.422 1.00 86.56 92 LYS A O 1
ATOM 720 N N . PHE A 1 93 ? 6.216 -18.488 -7.171 1.00 78.25 93 PHE A N 1
ATOM 721 C CA . PHE A 1 93 ? 7.482 -19.028 -7.678 1.00 78.25 93 PHE A CA 1
ATOM 722 C C . PHE A 1 93 ? 8.230 -18.012 -8.561 1.00 78.25 93 PHE A C 1
ATOM 724 O O . PHE A 1 93 ? 7.649 -17.436 -9.477 1.00 78.25 93 PHE A O 1
ATOM 731 N N . GLY A 1 94 ? 9.516 -17.788 -8.274 1.00 80.75 94 GLY A N 1
ATOM 732 C CA . GLY A 1 94 ? 10.350 -16.802 -8.976 1.00 80.75 94 GLY A CA 1
ATOM 733 C C . GLY A 1 94 ? 10.229 -15.357 -8.469 1.00 80.75 94 GLY A C 1
ATOM 734 O O . GLY A 1 94 ? 11.032 -14.520 -8.870 1.00 80.75 94 GLY A O 1
ATOM 735 N N . TYR A 1 95 ? 9.296 -15.070 -7.555 1.00 81.00 95 TYR A N 1
ATOM 736 C CA . TYR A 1 95 ? 9.092 -13.749 -6.959 1.00 81.00 95 TYR A CA 1
ATOM 737 C C . TYR A 1 95 ? 9.154 -13.844 -5.427 1.00 81.00 95 TYR A C 1
ATOM 739 O O . TYR A 1 95 ? 8.131 -14.127 -4.793 1.00 81.00 95 TYR A O 1
ATOM 747 N N . PRO A 1 96 ? 10.330 -13.632 -4.802 1.00 86.56 96 PRO A N 1
ATOM 748 C CA . PRO A 1 96 ? 10.434 -13.656 -3.347 1.00 86.56 96 PRO A CA 1
ATOM 749 C C . PRO A 1 96 ? 9.492 -12.612 -2.741 1.00 86.56 96 PRO A C 1
ATOM 751 O O . PRO A 1 96 ? 9.402 -11.491 -3.237 1.00 86.56 96 PRO A O 1
ATOM 754 N N . ALA A 1 97 ? 8.763 -13.004 -1.698 1.00 87.44 97 ALA A N 1
ATOM 755 C CA . ALA A 1 97 ? 7.853 -12.099 -1.011 1.00 87.44 97 ALA A CA 1
ATOM 756 C C . ALA A 1 97 ? 8.646 -11.035 -0.247 1.00 87.44 97 ALA A C 1
ATOM 758 O O . ALA A 1 97 ? 9.492 -11.381 0.581 1.00 87.44 97 ALA A O 1
ATOM 759 N N . VAL A 1 98 ? 8.340 -9.764 -0.509 1.00 89.75 98 VAL A N 1
ATOM 760 C CA . VAL A 1 98 ? 8.752 -8.655 0.349 1.00 89.75 98 VAL A CA 1
ATOM 761 C C . VAL A 1 98 ? 8.017 -8.829 1.664 1.00 89.75 98 VAL A C 1
ATOM 763 O O . VAL A 1 98 ? 6.784 -8.829 1.712 1.00 89.75 98 VAL A O 1
ATOM 766 N N . LYS A 1 99 ? 8.767 -9.010 2.743 1.00 87.69 99 LYS A N 1
ATOM 767 C CA . LYS A 1 99 ? 8.168 -9.162 4.057 1.00 87.69 99 LYS A CA 1
ATOM 768 C C . LYS A 1 99 ? 7.671 -7.805 4.554 1.00 87.69 99 LYS A C 1
ATOM 770 O O . LYS A 1 99 ? 8.327 -6.787 4.328 1.00 87.69 99 LYS A O 1
ATOM 775 N N . PRO A 1 100 ? 6.539 -7.783 5.272 1.00 85.88 100 PRO A N 1
ATOM 776 C CA . PRO A 1 100 ? 6.026 -6.602 5.954 1.00 85.88 100 PRO A CA 1
ATOM 777 C C . PRO A 1 100 ? 6.885 -6.238 7.186 1.00 85.88 100 PRO A C 1
ATOM 779 O O . PRO A 1 100 ? 6.387 -6.145 8.309 1.00 85.88 100 PRO A O 1
ATOM 782 N N . ASP A 1 101 ? 8.183 -6.047 6.978 1.00 83.50 101 ASP A N 1
ATOM 783 C CA . ASP A 1 101 ? 9.186 -5.828 8.010 1.00 83.50 101 ASP A CA 1
ATOM 784 C C . ASP A 1 101 ? 10.240 -4.832 7.514 1.00 83.50 101 ASP A C 1
ATOM 786 O O . ASP A 1 101 ? 10.651 -4.874 6.358 1.00 83.50 101 ASP A O 1
ATOM 790 N N . TRP A 1 102 ? 10.682 -3.930 8.387 1.00 77.56 102 TRP A N 1
ATOM 791 C CA . TRP A 1 102 ? 11.678 -2.905 8.065 1.00 77.56 102 TRP A CA 1
ATOM 792 C C . TRP A 1 102 ? 13.088 -3.481 7.833 1.00 77.56 102 TRP A C 1
ATOM 794 O O . TRP A 1 102 ? 13.953 -2.806 7.284 1.00 77.56 102 TRP A O 1
ATOM 804 N N . GLU A 1 103 ? 13.327 -4.723 8.256 1.00 81.25 103 GLU A N 1
ATOM 805 C CA . GLU A 1 103 ? 14.571 -5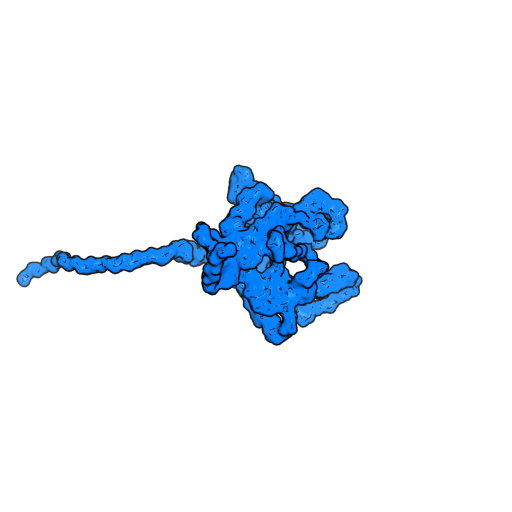.470 8.048 1.00 81.25 103 GLU A CA 1
ATOM 806 C C . GLU A 1 103 ? 14.591 -6.134 6.672 1.00 81.25 103 GLU A C 1
ATOM 808 O O . GLU A 1 103 ? 15.636 -6.626 6.241 1.00 81.25 103 GLU A O 1
ATOM 813 N N . ASP A 1 104 ? 13.447 -6.172 5.978 1.00 84.69 104 ASP A N 1
ATOM 814 C CA . ASP A 1 104 ? 13.398 -6.722 4.637 1.00 84.69 104 ASP A CA 1
ATOM 815 C C . ASP A 1 104 ? 14.327 -5.902 3.725 1.00 84.69 104 ASP A C 1
ATOM 817 O O . ASP A 1 104 ? 14.181 -4.673 3.653 1.00 84.69 104 ASP A O 1
ATOM 821 N N . PRO A 1 105 ? 15.271 -6.545 3.010 1.00 84.44 105 PRO A N 1
ATOM 822 C CA . PRO A 1 105 ? 16.236 -5.842 2.173 1.00 84.44 105 PRO A CA 1
ATOM 823 C C . PRO A 1 105 ? 15.604 -4.899 1.144 1.00 84.44 105 PRO A C 1
ATOM 825 O O . PRO A 1 105 ? 16.209 -3.881 0.811 1.00 84.44 105 PRO A O 1
ATOM 828 N N . ALA A 1 106 ? 14.391 -5.192 0.658 1.00 86.06 106 ALA A N 1
ATOM 829 C CA . ALA A 1 106 ? 13.694 -4.335 -0.300 1.00 86.06 106 ALA A CA 1
ATOM 830 C C . ALA A 1 106 ? 13.227 -3.005 0.318 1.00 86.06 106 ALA A C 1
ATOM 832 O O . ALA A 1 106 ? 13.007 -2.030 -0.402 1.00 86.06 106 ALA A O 1
ATOM 833 N N . THR A 1 107 ? 13.083 -2.958 1.643 1.00 85.62 107 THR A N 1
ATOM 834 C CA . THR A 1 107 ? 12.601 -1.794 2.402 1.00 85.62 107 THR A CA 1
ATOM 835 C C . THR A 1 107 ? 13.742 -0.926 2.935 1.00 85.62 107 THR A C 1
ATOM 837 O O . THR A 1 107 ? 13.516 0.212 3.359 1.00 85.62 107 THR A O 1
ATOM 840 N N . LEU A 1 108 ? 14.981 -1.424 2.862 1.00 82.94 108 LEU A N 1
ATOM 841 C CA . LEU A 1 108 ? 16.167 -0.717 3.322 1.00 82.94 108 LEU A CA 1
ATOM 842 C C . LEU A 1 108 ? 16.312 0.624 2.588 1.00 82.94 108 LEU A C 1
ATOM 844 O O . LEU A 1 108 ? 16.276 0.690 1.360 1.00 82.94 108 LEU A O 1
ATOM 848 N N . ASN A 1 109 ? 16.484 1.708 3.349 1.00 80.94 109 ASN A N 1
ATOM 849 C CA . ASN A 1 109 ? 16.545 3.092 2.847 1.00 80.94 109 ASN A CA 1
ATOM 850 C C . ASN A 1 109 ? 15.283 3.570 2.096 1.00 80.94 109 ASN A C 1
ATOM 852 O O . ASN A 1 109 ? 15.302 4.625 1.459 1.00 80.94 109 ASN A O 1
ATOM 856 N N . GLY A 1 110 ? 14.191 2.808 2.168 1.00 88.94 110 GLY A N 1
ATOM 857 C CA . GLY A 1 110 ? 12.903 3.169 1.601 1.00 88.94 110 GLY A CA 1
ATOM 858 C C . GLY A 1 110 ? 12.151 4.208 2.428 1.00 88.94 110 GLY A C 1
ATOM 859 O O . GLY A 1 110 ? 12.676 4.847 3.350 1.00 88.94 110 GLY A O 1
ATOM 860 N N . GLY A 1 111 ? 10.874 4.367 2.101 1.00 90.62 111 GLY A N 1
ATOM 861 C CA . GLY A 1 111 ? 9.992 5.322 2.757 1.00 90.62 111 GLY A CA 1
ATOM 862 C C . GLY A 1 111 ? 8.584 4.806 2.986 1.00 90.62 111 GLY A C 1
ATOM 863 O O . GLY A 1 111 ? 8.142 3.833 2.385 1.00 90.62 111 GLY A O 1
ATOM 864 N N . GLU A 1 112 ? 7.865 5.509 3.852 1.00 92.06 112 GLU A N 1
ATOM 865 C CA . GLU A 1 112 ? 6.463 5.277 4.169 1.00 92.06 112 GLU A CA 1
ATOM 866 C C . GLU A 1 112 ? 5.652 6.543 3.882 1.00 92.06 112 GLU A C 1
ATOM 868 O O . GLU A 1 112 ? 5.870 7.584 4.508 1.00 92.06 112 GLU A O 1
ATOM 873 N N . PHE A 1 113 ? 4.646 6.427 3.015 1.00 94.06 113 PHE A N 1
ATOM 874 C CA . PHE A 1 113 ? 3.524 7.359 2.963 1.00 94.06 113 PHE A CA 1
ATOM 875 C C . PHE A 1 113 ? 2.466 6.927 3.972 1.00 94.06 113 PHE A C 1
ATOM 877 O O . PHE A 1 113 ? 1.810 5.899 3.812 1.00 94.06 113 PHE A O 1
ATOM 884 N N . ARG A 1 114 ? 2.275 7.726 5.017 1.00 92.00 114 ARG A N 1
ATOM 885 C CA . ARG A 1 114 ? 1.291 7.508 6.074 1.00 92.00 114 ARG A CA 1
ATOM 886 C C . ARG A 1 114 ? 0.086 8.405 5.867 1.00 92.00 114 ARG A C 1
ATOM 888 O O . ARG A 1 114 ? 0.196 9.622 6.010 1.00 92.00 114 ARG A O 1
ATOM 895 N N . PHE A 1 115 ? -1.073 7.807 5.632 1.00 90.06 115 PHE A N 1
ATOM 896 C CA . PHE A 1 115 ? -2.341 8.519 5.664 1.00 90.06 115 PHE A CA 1
ATOM 897 C C . PHE A 1 115 ? -2.900 8.569 7.087 1.00 90.06 115 PHE A C 1
ATOM 899 O O . PHE A 1 115 ? -3.022 7.550 7.775 1.00 90.06 115 PHE A O 1
ATOM 906 N N . LEU A 1 116 ? -3.223 9.782 7.523 1.00 85.50 116 LEU A N 1
ATOM 907 C CA . LEU A 1 116 ? -3.865 10.069 8.794 1.00 85.50 116 LEU A CA 1
ATOM 908 C C . LEU A 1 116 ? -5.300 10.504 8.521 1.00 85.50 116 LEU A C 1
ATOM 910 O O . LEU A 1 116 ? -5.525 11.583 7.968 1.00 85.50 116 LEU A O 1
ATOM 914 N N . PHE A 1 117 ? -6.243 9.663 8.932 1.00 81.12 117 PHE A N 1
ATOM 915 C CA . PHE A 1 117 ? -7.669 9.916 8.789 1.00 81.12 117 PHE A CA 1
ATOM 916 C C . PHE A 1 117 ? -8.096 11.121 9.632 1.00 81.12 117 PHE A C 1
ATOM 918 O O . PHE A 1 117 ? -7.704 11.264 10.794 1.00 81.12 117 PHE A O 1
ATOM 925 N N . GLU A 1 118 ? -8.967 11.955 9.074 1.00 77.50 118 GLU A N 1
ATOM 926 C CA . GLU A 1 118 ? -9.807 12.830 9.886 1.00 77.50 118 GLU A CA 1
ATOM 927 C C . GLU A 1 118 ? -10.848 11.999 10.650 1.00 77.50 118 GLU A C 1
ATOM 929 O O . GLU A 1 118 ? -11.238 10.913 10.218 1.00 77.50 118 GLU A O 1
ATOM 934 N N . LYS A 1 119 ? -11.291 12.504 11.810 1.00 66.12 119 LYS A N 1
ATOM 935 C CA . LYS A 1 119 ? -12.107 11.793 12.820 1.00 66.12 119 LYS A CA 1
ATOM 936 C C . LYS A 1 119 ? -13.464 11.235 12.334 1.00 66.12 119 LYS A C 1
ATOM 938 O O . LYS A 1 119 ? -14.201 10.699 13.154 1.00 66.12 119 LYS A O 1
ATOM 943 N N . SER A 1 120 ? -13.819 11.358 11.057 1.00 59.44 120 SER A N 1
ATOM 944 C CA . SER A 1 120 ? -15.180 11.157 10.546 1.00 59.44 120 SER A CA 1
ATOM 945 C C . SER A 1 120 ? -15.308 10.211 9.346 1.00 59.44 120 SER A C 1
ATOM 947 O O . SER A 1 120 ? -16.339 10.236 8.680 1.00 59.44 120 SER A O 1
ATOM 949 N N . ASN A 1 121 ? -14.308 9.387 9.030 1.00 67.19 121 ASN A N 1
ATOM 950 C CA . ASN A 1 121 ? -14.474 8.403 7.954 1.00 67.19 121 ASN A CA 1
ATOM 951 C C . ASN A 1 121 ? -15.248 7.177 8.478 1.00 67.19 121 ASN A C 1
ATOM 953 O O . ASN A 1 121 ? -14.810 6.520 9.422 1.00 67.19 121 ASN A O 1
ATOM 957 N N . GLY A 1 122 ? -16.416 6.892 7.893 1.00 72.19 122 GLY A N 1
ATOM 958 C CA . GLY A 1 122 ? -17.193 5.683 8.191 1.00 72.19 122 GLY A CA 1
ATOM 959 C C . GLY A 1 122 ? -16.495 4.420 7.676 1.00 72.19 122 GLY A C 1
ATOM 960 O O . GLY A 1 122 ? -15.672 4.504 6.769 1.00 72.19 122 GLY A O 1
ATOM 961 N N . LEU A 1 123 ? -16.828 3.244 8.220 1.00 75.12 123 LEU A N 1
ATOM 962 C CA . LEU A 1 123 ? -16.168 1.980 7.848 1.00 75.12 123 LEU A CA 1
ATOM 963 C C . LEU A 1 123 ? -16.210 1.716 6.332 1.00 75.12 123 LEU A C 1
ATOM 965 O O . LEU A 1 123 ? -15.184 1.413 5.742 1.00 75.12 123 LEU A O 1
ATOM 969 N N . GLU A 1 124 ? -17.346 1.963 5.679 1.00 78.50 124 GLU A N 1
ATOM 970 C CA . GLU A 1 124 ? -17.510 1.791 4.225 1.00 78.50 124 GLU A CA 1
ATOM 971 C C . GLU A 1 124 ? -16.548 2.648 3.383 1.00 78.50 124 GLU A C 1
ATOM 973 O O . GLU A 1 124 ? -16.047 2.204 2.345 1.00 78.50 124 GLU A O 1
ATOM 978 N N . VAL A 1 125 ? -16.258 3.872 3.838 1.00 82.12 125 VAL A N 1
ATOM 979 C CA . VAL A 1 125 ? -15.279 4.764 3.195 1.00 82.12 125 VAL A CA 1
ATOM 980 C C . VAL A 1 125 ? -13.894 4.148 3.291 1.00 82.12 125 VAL A C 1
ATOM 982 O O . VAL A 1 125 ? -13.139 4.141 2.326 1.00 82.12 125 VAL A O 1
ATOM 985 N N . ILE A 1 126 ? -13.567 3.574 4.441 1.00 80.69 126 ILE A N 1
ATOM 986 C CA . ILE A 1 126 ? -12.267 2.965 4.664 1.00 80.69 126 ILE A CA 1
ATOM 987 C C . ILE A 1 126 ? -12.113 1.669 3.843 1.00 80.69 126 ILE A C 1
ATOM 989 O O . ILE A 1 126 ? -11.055 1.455 3.254 1.00 80.69 126 ILE A O 1
ATOM 993 N N . ASP A 1 127 ? -13.169 0.859 3.709 1.00 80.94 127 ASP A N 1
ATOM 994 C CA . ASP A 1 127 ? -13.230 -0.273 2.764 1.00 80.94 127 ASP A CA 1
ATOM 995 C C . ASP A 1 127 ? -12.967 0.152 1.331 1.00 80.94 127 ASP A C 1
ATOM 997 O O . ASP A 1 127 ? -12.202 -0.491 0.609 1.00 80.94 127 ASP A O 1
ATOM 1001 N N . SER A 1 128 ? -13.551 1.271 0.930 1.00 85.62 128 SER A N 1
ATOM 1002 C CA . SER A 1 128 ? -13.349 1.822 -0.404 1.00 85.62 128 SER A CA 1
ATOM 1003 C C . SER A 1 128 ? -11.924 2.357 -0.587 1.00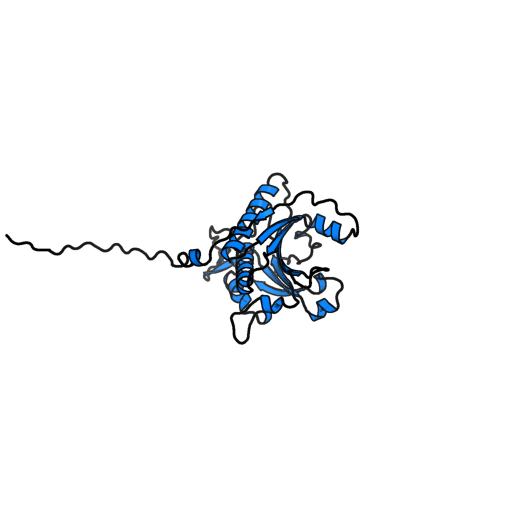 85.62 128 SER A C 1
ATOM 1005 O O . SER A 1 128 ? -11.313 2.114 -1.626 1.00 85.62 128 SER A O 1
ATOM 1007 N N . ILE A 1 129 ? -11.342 2.988 0.440 1.00 88.00 129 ILE A N 1
ATOM 1008 C CA . ILE A 1 129 ? -9.940 3.430 0.428 1.00 88.00 129 ILE A CA 1
ATOM 1009 C C . ILE A 1 129 ? -9.006 2.231 0.255 1.00 88.00 129 ILE A C 1
ATOM 1011 O O . ILE A 1 129 ? -8.127 2.270 -0.603 1.00 88.00 129 ILE A O 1
ATOM 1015 N N . PHE A 1 130 ? -9.193 1.158 1.029 1.00 87.00 130 PHE A N 1
ATOM 1016 C CA . PHE A 1 130 ? -8.342 -0.028 0.929 1.00 87.00 130 PHE A CA 1
ATOM 1017 C C . PHE A 1 130 ? -8.420 -0.659 -0.466 1.00 87.00 130 PHE A C 1
ATOM 1019 O O . PHE A 1 130 ? -7.380 -0.869 -1.090 1.00 87.00 130 PHE A O 1
ATOM 1026 N N . ARG A 1 131 ? -9.635 -0.858 -1.001 1.00 86.81 131 ARG A N 1
ATOM 1027 C CA . ARG A 1 131 ? -9.858 -1.342 -2.377 1.00 86.81 131 ARG A CA 1
ATOM 1028 C C . ARG A 1 131 ? -9.111 -0.520 -3.416 1.00 86.81 131 ARG A C 1
ATOM 1030 O O . ARG A 1 131 ? -8.392 -1.079 -4.250 1.00 86.81 131 ARG A O 1
ATOM 1037 N N . ASN A 1 132 ? -9.270 0.798 -3.349 1.00 91.00 132 ASN A N 1
ATOM 1038 C CA . ASN A 1 132 ? -8.662 1.713 -4.304 1.00 91.00 132 ASN A CA 1
ATOM 1039 C C . ASN A 1 132 ? -7.137 1.691 -4.206 1.00 91.00 132 ASN A C 1
ATOM 1041 O O . ASN A 1 132 ? -6.466 1.682 -5.237 1.00 91.00 132 ASN A O 1
ATOM 1045 N N . LEU A 1 133 ? -6.590 1.648 -2.987 1.00 93.00 133 LEU A N 1
ATOM 1046 C CA . LEU A 1 133 ? -5.148 1.608 -2.772 1.00 93.00 133 LEU A CA 1
ATOM 1047 C C . LEU A 1 133 ? -4.533 0.286 -3.233 1.00 93.00 133 LEU A C 1
ATOM 1049 O O . LEU A 1 133 ? -3.531 0.346 -3.935 1.00 93.00 133 LEU A O 1
ATOM 1053 N N . VAL A 1 134 ? -5.135 -0.870 -2.918 1.00 92.12 134 VAL A N 1
ATOM 1054 C CA . VAL A 1 134 ? -4.654 -2.193 -3.375 1.00 92.12 134 VAL A CA 1
ATOM 1055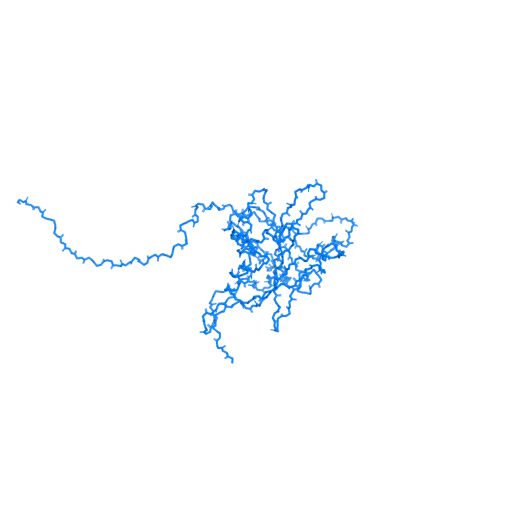 C C . VAL A 1 134 ? -4.680 -2.292 -4.899 1.00 92.12 134 VAL A C 1
ATOM 1057 O O . VAL A 1 134 ? -3.699 -2.701 -5.518 1.00 92.12 134 VAL A O 1
ATOM 1060 N N . SER A 1 135 ? -5.771 -1.847 -5.523 1.00 90.50 135 SER A N 1
ATOM 1061 C CA . SER A 1 135 ? -5.891 -1.868 -6.986 1.00 90.50 135 SER A CA 1
ATOM 1062 C C . SER A 1 135 ? -4.864 -0.946 -7.652 1.00 90.50 135 SER A C 1
ATOM 1064 O O . SER A 1 135 ? -4.246 -1.318 -8.648 1.00 90.50 135 SER A O 1
ATOM 1066 N N . TRP A 1 136 ? -4.659 0.253 -7.094 1.00 93.62 136 TRP A N 1
ATOM 1067 C CA . TRP A 1 136 ? -3.680 1.218 -7.595 1.00 93.62 136 TRP A CA 1
ATOM 1068 C C . TRP A 1 136 ? -2.243 0.732 -7.421 1.00 93.62 136 TRP A C 1
ATOM 1070 O O . TRP A 1 136 ? -1.494 0.747 -8.393 1.00 93.62 136 TRP A O 1
ATOM 1080 N N . MET A 1 137 ? -1.856 0.270 -6.229 1.00 94.25 137 MET A N 1
ATOM 1081 C CA . MET A 1 137 ? -0.492 -0.211 -5.996 1.00 94.25 137 MET A CA 1
ATOM 1082 C C . MET A 1 137 ? -0.173 -1.412 -6.884 1.00 94.25 137 MET A C 1
ATOM 1084 O O . MET A 1 137 ? 0.898 -1.442 -7.472 1.00 94.25 137 MET A O 1
ATOM 1088 N N . ALA A 1 138 ? -1.107 -2.353 -7.061 1.00 91.56 138 ALA A N 1
ATOM 1089 C CA . ALA A 1 138 ? -0.883 -3.516 -7.912 1.00 91.56 138 ALA A CA 1
ATOM 1090 C C . ALA A 1 138 ? -0.785 -3.134 -9.396 1.00 91.56 138 ALA A C 1
ATOM 1092 O O . ALA A 1 138 ? 0.088 -3.626 -10.112 1.00 91.56 138 ALA A O 1
ATOM 1093 N N . GLY A 1 139 ? -1.640 -2.210 -9.845 1.00 90.25 139 GLY A N 1
ATOM 1094 C CA . GLY A 1 139 ? -1.689 -1.753 -11.233 1.00 90.25 139 GLY A CA 1
ATOM 1095 C C . GLY A 1 139 ? -0.671 -0.676 -11.606 1.00 90.25 139 GLY A C 1
ATOM 1096 O O . GLY A 1 139 ? -0.533 -0.385 -12.787 1.00 90.25 139 GLY A O 1
ATOM 1097 N N . SER A 1 140 ? 0.007 -0.044 -10.646 1.00 89.94 140 SER A N 1
ATOM 1098 C CA . SER A 1 140 ? 0.926 1.082 -10.881 1.00 89.94 140 SER A CA 1
ATOM 1099 C C . SER A 1 140 ? 2.050 1.116 -9.843 1.00 89.94 140 SER A C 1
ATOM 1101 O O . SER A 1 140 ? 2.299 2.146 -9.233 1.00 89.94 140 SER A O 1
ATOM 1103 N N . PHE A 1 141 ? 2.731 -0.007 -9.603 1.00 90.44 141 PHE A N 1
ATOM 1104 C CA . PHE A 1 141 ? 3.796 -0.057 -8.591 1.00 90.44 141 PHE A CA 1
ATOM 1105 C C . PHE A 1 141 ? 5.124 0.553 -9.041 1.00 90.44 141 PHE A C 1
ATOM 1107 O O . PHE A 1 141 ? 5.911 0.936 -8.181 1.00 90.44 141 PHE A O 1
ATOM 1114 N N . ASP A 1 142 ? 5.421 0.585 -10.343 1.00 91.50 142 ASP A N 1
ATOM 1115 C CA . ASP A 1 142 ? 6.728 1.005 -10.858 1.00 91.50 142 ASP A CA 1
ATOM 1116 C C . ASP A 1 142 ? 6.700 2.480 -11.280 1.00 91.50 142 ASP A C 1
ATOM 1118 O O . ASP A 1 142 ? 6.027 2.862 -12.240 1.00 91.50 142 ASP A O 1
ATOM 1122 N N . TYR A 1 143 ? 7.441 3.310 -10.547 1.00 91.00 143 TYR A N 1
ATOM 1123 C CA . TYR A 1 143 ? 7.619 4.735 -10.814 1.00 91.00 143 TYR A CA 1
ATOM 1124 C C . TYR A 1 143 ? 9.045 5.050 -11.310 1.00 91.00 143 TYR A C 1
ATOM 1126 O O . TYR A 1 143 ? 9.539 6.167 -11.129 1.00 91.00 143 TYR A O 1
ATOM 1134 N N . GLY A 1 144 ? 9.712 4.078 -11.941 1.00 88.25 144 GLY A N 1
ATOM 1135 C CA . GLY A 1 144 ? 11.086 4.185 -12.422 1.00 88.25 144 GLY A CA 1
ATOM 1136 C C . GLY A 1 144 ? 12.074 3.844 -11.310 1.00 88.25 144 GLY A C 1
ATOM 1137 O O . GLY A 1 144 ? 12.260 2.680 -10.969 1.00 88.25 144 GLY A O 1
ATOM 1138 N N . ASP A 1 145 ? 12.693 4.862 -10.712 1.00 86.56 145 ASP A N 1
ATOM 1139 C CA . ASP A 1 145 ? 13.692 4.662 -9.651 1.00 86.56 145 ASP A CA 1
ATOM 1140 C C . ASP A 1 145 ? 13.081 4.264 -8.298 1.00 86.56 145 ASP A C 1
ATOM 1142 O O . ASP A 1 145 ? 13.817 3.944 -7.368 1.00 86.56 145 ASP A O 1
ATOM 1146 N N . ILE A 1 146 ? 11.753 4.339 -8.160 1.00 90.31 146 ILE A N 1
ATOM 1147 C CA . ILE A 1 146 ? 11.022 4.005 -6.935 1.00 90.31 146 ILE A CA 1
ATOM 1148 C C . ILE A 1 146 ? 9.926 3.005 -7.275 1.00 90.31 146 ILE A C 1
ATOM 1150 O O . ILE A 1 146 ? 9.185 3.190 -8.241 1.00 90.31 146 ILE A O 1
ATOM 1154 N N . ARG A 1 147 ? 9.776 1.984 -6.435 1.00 92.50 147 ARG A N 1
ATOM 1155 C CA . ARG A 1 147 ? 8.683 1.017 -6.512 1.00 92.50 147 ARG A CA 1
ATOM 1156 C C . ARG A 1 147 ? 7.828 1.055 -5.261 1.00 92.50 147 ARG A C 1
ATOM 1158 O O . ARG A 1 147 ? 8.352 1.217 -4.163 1.00 92.50 147 ARG A O 1
ATOM 1165 N N . ILE A 1 148 ? 6.522 0.870 -5.418 1.00 94.94 148 ILE A N 1
ATOM 1166 C CA . ILE A 1 148 ? 5.632 0.568 -4.297 1.00 94.94 148 ILE A CA 1
ATOM 1167 C C . ILE A 1 148 ? 5.881 -0.876 -3.870 1.00 94.94 148 ILE A C 1
ATOM 1169 O O . ILE A 1 148 ? 5.735 -1.791 -4.671 1.00 94.94 148 ILE A O 1
ATOM 1173 N N . LEU A 1 149 ? 6.238 -1.066 -2.604 1.00 95.06 149 LEU A N 1
ATOM 1174 C CA . LEU A 1 149 ? 6.556 -2.368 -2.017 1.00 95.06 149 LEU A CA 1
ATOM 1175 C C . LEU A 1 149 ? 5.334 -3.027 -1.385 1.00 95.06 149 LEU A C 1
ATOM 1177 O O . LEU A 1 149 ? 5.182 -4.246 -1.437 1.00 95.06 149 LEU A O 1
ATOM 1181 N N . GLY A 1 150 ? 4.463 -2.222 -0.778 1.00 94.75 150 GLY A N 1
ATOM 1182 C CA . GLY A 1 150 ? 3.304 -2.743 -0.077 1.00 94.75 150 GLY A CA 1
ATOM 1183 C C . GLY A 1 150 ? 2.466 -1.692 0.631 1.00 94.75 150 GLY A C 1
ATOM 1184 O O . GLY A 1 150 ? 2.786 -0.503 0.649 1.00 94.75 150 GLY A O 1
ATOM 1185 N N . LEU A 1 151 ? 1.377 -2.160 1.224 1.00 93.56 151 LEU A N 1
ATOM 1186 C CA . LEU A 1 151 ? 0.404 -1.392 1.983 1.00 93.56 151 LEU A CA 1
ATOM 1187 C C . LEU A 1 151 ? 0.160 -2.081 3.321 1.00 93.56 151 LEU A C 1
ATOM 1189 O O . LEU A 1 151 ? -0.073 -3.282 3.371 1.00 93.56 151 LEU A O 1
ATOM 1193 N N . PHE A 1 152 ? 0.126 -1.298 4.391 1.00 88.00 152 PHE A N 1
ATOM 1194 C CA . PHE A 1 152 ? -0.380 -1.706 5.694 1.00 88.00 152 PHE A CA 1
ATOM 1195 C C . PHE A 1 152 ? -1.620 -0.921 6.071 1.00 88.00 152 PHE A C 1
ATOM 1197 O O . PHE A 1 152 ? -1.661 0.301 5.903 1.00 88.00 152 PHE A O 1
ATOM 1204 N N . ILE A 1 153 ? -2.566 -1.601 6.710 1.00 82.69 153 ILE A N 1
ATOM 1205 C CA . ILE A 1 153 ? -3.665 -0.963 7.427 1.00 82.69 153 ILE A CA 1
ATOM 1206 C C . ILE A 1 153 ? -3.716 -1.496 8.845 1.00 82.69 153 ILE A C 1
ATOM 1208 O O . ILE A 1 153 ? -4.063 -2.654 9.062 1.00 82.69 153 ILE A O 1
ATOM 1212 N N . LYS A 1 154 ? -3.418 -0.627 9.813 1.00 77.88 154 LYS A N 1
ATOM 1213 C CA . LYS A 1 154 ? -3.428 -0.993 11.229 1.00 77.88 154 LYS A CA 1
ATOM 1214 C C . LYS A 1 154 ? -4.217 -0.024 12.084 1.00 77.88 154 LYS A C 1
ATOM 1216 O O . LYS A 1 154 ? -4.199 1.187 11.855 1.00 77.88 154 LYS A O 1
ATOM 1221 N N . ASN A 1 155 ? -4.826 -0.562 13.131 1.00 71.75 155 ASN A N 1
ATOM 1222 C CA . ASN A 1 155 ? -5.328 0.234 14.236 1.00 71.75 155 ASN A CA 1
ATOM 1223 C C . ASN A 1 155 ? -4.177 0.619 15.167 1.00 71.75 155 ASN A C 1
ATOM 1225 O O . ASN A 1 155 ? -3.437 -0.233 15.651 1.00 71.75 155 ASN A O 1
ATOM 1229 N N . VAL A 1 156 ? -4.030 1.913 15.440 1.00 64.88 156 VAL A N 1
ATOM 1230 C CA . VAL A 1 156 ? -3.026 2.433 16.369 1.00 64.88 156 VAL A CA 1
ATOM 1231 C C . VAL A 1 156 ? -3.721 2.997 17.595 1.00 64.88 156 VAL A C 1
ATOM 1233 O O . VAL A 1 156 ? -4.410 4.015 17.530 1.00 64.88 156 VAL A O 1
ATOM 1236 N N . SER A 1 157 ? -3.516 2.346 18.735 1.00 57.78 157 SER A N 1
ATOM 1237 C CA . SER A 1 157 ? -3.909 2.886 20.035 1.00 57.78 157 SER A CA 1
ATOM 1238 C C . SER A 1 157 ? -2.969 4.029 20.412 1.00 57.78 157 SER A C 1
ATOM 1240 O O . SER A 1 157 ? -1.747 3.871 20.396 1.00 57.78 157 SER A O 1
ATOM 1242 N N . LYS A 1 158 ? -3.516 5.196 20.763 1.00 54.41 158 LYS A N 1
ATOM 1243 C CA . LYS A 1 158 ? -2.709 6.280 21.333 1.00 54.41 158 LYS A CA 1
ATOM 1244 C C . LYS A 1 158 ? -2.562 6.050 22.840 1.00 54.41 158 LYS A C 1
ATOM 1246 O O . LYS A 1 158 ? -3.585 5.940 23.507 1.00 54.41 158 LYS A O 1
ATOM 1251 N N . PRO A 1 159 ? -1.343 6.097 23.417 1.00 47.12 159 PRO A N 1
ATOM 1252 C CA . PRO A 1 159 ? -1.125 5.848 24.849 1.00 47.12 159 PRO A CA 1
ATOM 1253 C C . PRO A 1 159 ? -1.985 6.712 25.784 1.00 47.12 159 PRO A C 1
ATOM 1255 O O . PRO A 1 159 ? -2.274 6.322 26.905 1.00 47.12 159 PRO A O 1
ATOM 1258 N N . LYS A 1 160 ? -2.399 7.901 25.320 1.00 53.56 160 LYS A N 1
ATOM 1259 C CA . LYS A 1 160 ? -3.170 8.887 26.093 1.00 53.56 160 LYS A CA 1
ATOM 1260 C C . LYS A 1 160 ? -4.619 9.071 25.619 1.00 53.56 160 LYS A C 1
ATOM 1262 O O . LYS A 1 160 ? -5.295 9.970 26.113 1.00 53.56 160 LYS A O 1
ATOM 1267 N N . LYS A 1 161 ? -5.099 8.303 24.630 1.00 52.06 161 LYS A N 1
ATOM 1268 C CA . LYS A 1 161 ? -6.486 8.394 24.139 1.00 52.06 161 LYS A CA 1
ATOM 1269 C C . LYS A 1 161 ? -7.043 6.998 23.850 1.00 52.06 161 LYS A C 1
ATOM 1271 O O . LYS A 1 161 ? -6.446 6.288 23.048 1.00 52.06 161 LYS A O 1
ATOM 1276 N N . PRO A 1 162 ? -8.221 6.640 24.391 1.00 49.25 162 PRO A N 1
ATOM 1277 C CA . PRO A 1 162 ? -8.853 5.345 24.128 1.00 49.25 162 PRO A CA 1
ATOM 1278 C C . PRO A 1 162 ? -9.328 5.185 22.673 1.00 49.25 162 PRO A C 1
ATOM 1280 O O . PRO A 1 162 ? -9.747 4.103 22.276 1.00 49.25 162 PRO A O 1
ATOM 1283 N N . SER A 1 163 ? -9.267 6.241 21.854 1.00 54.28 163 SER A N 1
ATOM 1284 C CA . SER A 1 163 ? -9.576 6.155 20.430 1.00 54.28 163 SER A CA 1
ATOM 1285 C C . SER A 1 163 ? -8.445 5.450 19.678 1.00 54.28 163 SER A C 1
ATOM 1287 O O . SER A 1 163 ? -7.344 5.999 19.558 1.00 54.28 163 SER A O 1
ATOM 1289 N N . LYS A 1 164 ? -8.737 4.268 19.129 1.00 62.16 164 LYS A N 1
ATOM 1290 C CA . LYS A 1 164 ? -7.923 3.652 18.077 1.00 62.16 164 LYS A CA 1
ATOM 1291 C C . LYS A 1 164 ? -7.987 4.557 16.846 1.00 62.16 164 LYS A C 1
ATOM 1293 O O . LYS A 1 164 ? -9.072 4.882 16.372 1.00 62.16 164 LYS A O 1
ATOM 1298 N N . GLU A 1 165 ? -6.835 5.007 16.365 1.00 72.31 165 GLU A N 1
ATOM 1299 C CA . GLU A 1 165 ? -6.735 5.693 15.080 1.00 72.31 165 GLU A CA 1
ATOM 1300 C C . GLU A 1 165 ? -6.283 4.688 14.038 1.00 72.31 165 GLU A C 1
ATOM 1302 O O . GLU A 1 165 ? -5.206 4.100 14.154 1.00 72.31 165 GLU A O 1
ATOM 1307 N N . LEU A 1 166 ? -7.100 4.503 13.010 1.00 75.94 166 LEU A N 1
ATOM 1308 C CA . LEU A 1 166 ? -6.687 3.729 11.859 1.00 75.94 166 LEU A CA 1
ATOM 1309 C C . LEU A 1 166 ? -5.561 4.459 11.120 1.00 75.94 166 LEU A C 1
ATOM 1311 O O . LEU A 1 166 ? -5.553 5.688 11.034 1.00 75.94 166 LEU A O 1
ATOM 1315 N N . GLN A 1 167 ? -4.599 3.712 10.590 1.00 81.44 167 GLN A N 1
ATOM 1316 C CA . GLN A 1 167 ? -3.534 4.242 9.746 1.00 81.44 167 GLN A CA 1
ATOM 1317 C C . GLN A 1 167 ? -3.363 3.361 8.515 1.00 81.44 167 GLN A C 1
ATOM 1319 O O . GLN A 1 167 ? -3.167 2.154 8.654 1.00 81.44 167 GLN A O 1
ATOM 1324 N N . CYS A 1 168 ? -3.358 3.986 7.336 1.00 88.56 168 CYS A N 1
ATOM 1325 C CA . CYS A 1 168 ? -2.905 3.361 6.094 1.00 88.56 168 CYS A CA 1
ATOM 1326 C C . CYS A 1 168 ? -1.471 3.803 5.812 1.00 88.56 168 CYS A C 1
ATOM 1328 O O . CYS A 1 168 ? -1.146 4.986 5.953 1.00 88.56 168 CYS A O 1
ATOM 1330 N N . ARG A 1 169 ? -0.608 2.865 5.435 1.00 91.25 169 ARG A N 1
ATOM 1331 C CA . ARG A 1 169 ? 0.816 3.115 5.210 1.00 91.25 169 ARG A CA 1
ATOM 1332 C C . ARG A 1 169 ? 1.258 2.428 3.932 1.00 91.25 169 ARG A C 1
ATOM 1334 O O . ARG A 1 169 ? 1.230 1.207 3.880 1.00 91.25 169 ARG A O 1
ATOM 1341 N N . VAL A 1 170 ? 1.658 3.194 2.929 1.00 94.81 170 VAL A N 1
ATOM 1342 C CA . VAL A 1 170 ? 2.220 2.663 1.683 1.00 94.81 170 VAL A CA 1
ATOM 1343 C C . VAL A 1 170 ? 3.733 2.737 1.778 1.00 94.81 170 VAL A C 1
ATOM 1345 O O . VAL A 1 170 ? 4.282 3.804 2.054 1.00 94.81 170 VAL A O 1
ATOM 1348 N N . TRP A 1 171 ? 4.398 1.605 1.594 1.00 94.62 171 TRP A N 1
ATOM 1349 C CA . TRP A 1 171 ? 5.850 1.501 1.617 1.00 94.62 171 TRP A CA 1
ATOM 1350 C C . TRP A 1 171 ? 6.405 1.562 0.204 1.00 94.62 171 TRP A C 1
ATOM 1352 O O . TRP A 1 171 ? 5.835 0.987 -0.725 1.00 94.62 171 TRP A O 1
ATOM 1362 N N . VAL A 1 172 ? 7.519 2.267 0.050 1.00 94.38 172 VAL A N 1
ATOM 1363 C CA . VAL A 1 172 ? 8.209 2.447 -1.225 1.00 94.38 172 VAL A CA 1
ATOM 1364 C C . VAL A 1 172 ? 9.696 2.154 -1.083 1.00 94.38 172 VAL A C 1
ATOM 1366 O O . VAL A 1 172 ? 10.274 2.367 -0.015 1.00 94.38 172 VAL A O 1
ATOM 1369 N N . SER A 1 173 ? 10.314 1.677 -2.161 1.00 92.19 173 SER A N 1
ATOM 1370 C CA . SER A 1 173 ? 11.752 1.425 -2.220 1.00 92.19 173 SER A CA 1
ATOM 1371 C C . SER A 1 173 ? 12.558 2.719 -2.127 1.00 92.19 173 SER A C 1
ATOM 1373 O O . SER A 1 173 ? 12.051 3.822 -2.357 1.00 92.19 173 SER A O 1
ATOM 1375 N N . ALA A 1 174 ? 13.847 2.580 -1.831 1.00 84.31 174 ALA A N 1
ATOM 1376 C CA . ALA A 1 174 ? 14.796 3.670 -1.996 1.00 84.31 174 ALA A CA 1
ATOM 1377 C C . ALA A 1 174 ? 14.901 4.086 -3.474 1.00 84.31 174 ALA A C 1
ATOM 1379 O O . ALA A 1 174 ? 14.631 3.285 -4.371 1.00 84.31 174 ALA A O 1
ATOM 1380 N N . SER A 1 175 ? 15.352 5.319 -3.709 1.00 76.06 175 SER A N 1
ATOM 1381 C CA . SER A 1 175 ? 15.895 5.732 -5.004 1.00 76.06 175 SER A CA 1
ATOM 1382 C C . SER A 1 175 ? 17.389 5.959 -4.885 1.00 76.06 175 SER A C 1
ATOM 1384 O O . SER A 1 175 ? 17.881 6.512 -3.902 1.00 76.06 175 SER A O 1
ATOM 1386 N N . TRP A 1 176 ? 18.091 5.593 -5.944 1.00 66.19 176 TRP A N 1
ATOM 1387 C CA . TRP A 1 176 ? 19.521 5.805 -6.131 1.00 66.19 176 TRP A CA 1
ATOM 1388 C C . TRP A 1 176 ? 19.851 7.258 -6.522 1.00 66.19 176 TRP A C 1
ATOM 1390 O O . TRP A 1 176 ? 21.014 7.653 -6.466 1.00 66.19 176 TRP A O 1
ATOM 1400 N N . ASN A 1 177 ? 18.850 8.063 -6.919 1.00 67.81 177 ASN A N 1
ATOM 1401 C CA . ASN A 1 177 ? 19.037 9.421 -7.431 1.00 67.81 177 ASN A CA 1
ATOM 1402 C C . ASN A 1 177 ? 18.273 10.476 -6.600 1.00 67.81 177 ASN A C 1
ATOM 1404 O O . ASN A 1 177 ? 17.067 10.668 -6.792 1.00 67.81 177 ASN A O 1
ATOM 1408 N N . PRO A 1 178 ? 18.960 11.243 -5.732 1.00 63.81 178 PRO A N 1
ATOM 1409 C CA . PRO A 1 178 ? 18.316 12.203 -4.833 1.00 63.81 178 PRO A CA 1
ATOM 1410 C C . PRO A 1 178 ? 17.618 13.372 -5.553 1.00 63.81 178 PRO A C 1
ATOM 1412 O O . PRO A 1 178 ? 16.701 13.970 -4.985 1.00 63.81 178 PRO A O 1
ATOM 1415 N N . ASN A 1 179 ? 18.005 13.689 -6.794 1.00 63.59 179 ASN A N 1
ATOM 1416 C CA . ASN A 1 179 ? 17.423 14.798 -7.559 1.00 63.59 179 ASN A CA 1
ATOM 1417 C C . ASN A 1 179 ? 16.077 14.421 -8.201 1.00 63.59 179 ASN A C 1
ATOM 1419 O O . ASN A 1 179 ? 15.164 15.246 -8.239 1.00 63.59 179 ASN A O 1
ATOM 1423 N N . THR A 1 180 ? 15.915 13.171 -8.641 1.00 65.75 180 THR A N 1
ATOM 1424 C CA . THR A 1 180 ? 14.644 12.644 -9.180 1.00 65.75 180 THR A CA 1
ATOM 1425 C C . THR A 1 180 ? 13.693 12.203 -8.067 1.00 65.75 180 THR A C 1
ATOM 1427 O O . THR A 1 180 ? 12.469 12.239 -8.222 1.00 65.75 180 THR A O 1
ATOM 1430 N N . PHE A 1 181 ? 14.252 11.844 -6.909 1.00 76.44 181 PHE A N 1
ATOM 1431 C CA . PHE A 1 181 ? 13.537 11.255 -5.785 1.00 76.44 181 PHE A CA 1
ATOM 1432 C C . PHE A 1 181 ? 12.343 12.083 -5.300 1.00 76.44 181 PHE A C 1
ATOM 1434 O O . PHE A 1 181 ? 11.235 11.563 -5.189 1.00 76.44 181 PHE A O 1
ATOM 1441 N N . LYS A 1 182 ? 12.518 13.393 -5.070 1.00 81.00 182 LYS A N 1
ATOM 1442 C CA . LYS A 1 182 ? 11.434 14.252 -4.552 1.00 81.00 182 LYS A CA 1
ATOM 1443 C C . LYS A 1 182 ? 10.257 14.368 -5.522 1.00 81.00 182 LYS A C 1
ATOM 1445 O O . LYS A 1 182 ? 9.111 14.351 -5.081 1.00 81.00 182 LYS A O 1
ATOM 1450 N N . GLY A 1 183 ? 10.532 14.480 -6.823 1.00 85.62 183 GLY A N 1
ATOM 1451 C CA . GLY A 1 183 ? 9.493 14.575 -7.851 1.00 85.62 183 GLY A CA 1
ATOM 1452 C C . GLY A 1 183 ? 8.671 13.291 -7.952 1.00 85.62 183 GLY A C 1
ATOM 1453 O O . GLY A 1 183 ? 7.442 13.349 -8.007 1.00 85.62 183 GLY A O 1
ATOM 1454 N N . ILE A 1 184 ? 9.340 12.134 -7.893 1.00 90.50 184 ILE A N 1
ATOM 1455 C CA . ILE A 1 184 ? 8.672 10.829 -7.916 1.00 90.50 184 ILE A CA 1
ATOM 1456 C C . ILE A 1 184 ? 7.852 10.617 -6.637 1.00 90.50 184 ILE A C 1
ATOM 1458 O O . ILE A 1 184 ? 6.676 10.267 -6.728 1.00 90.50 184 ILE A O 1
ATOM 1462 N N . LEU A 1 185 ? 8.408 10.908 -5.455 1.00 90.31 185 LEU A N 1
ATOM 1463 C CA . LEU A 1 185 ? 7.660 10.823 -4.196 1.00 90.31 185 LEU A CA 1
ATOM 1464 C C . LEU A 1 185 ? 6.428 11.736 -4.191 1.00 90.31 185 LEU A C 1
ATOM 1466 O O . LEU A 1 185 ? 5.360 11.342 -3.726 1.00 90.31 185 LEU A O 1
ATOM 1470 N N . TRP A 1 186 ? 6.552 12.947 -4.734 1.00 90.31 186 TRP A N 1
ATOM 1471 C CA . TRP A 1 186 ? 5.421 13.861 -4.864 1.00 90.31 186 TRP A CA 1
ATOM 1472 C C . TRP A 1 186 ? 4.329 13.289 -5.776 1.00 90.31 186 TRP A C 1
ATOM 1474 O O . TRP A 1 186 ? 3.146 13.391 -5.451 1.00 90.31 186 TRP A O 1
ATOM 1484 N N . LYS A 1 187 ? 4.712 12.650 -6.891 1.00 92.75 187 LYS A N 1
ATOM 1485 C CA . LYS A 1 187 ? 3.777 11.966 -7.795 1.00 92.75 187 LYS A CA 1
ATOM 1486 C C . LYS A 1 187 ? 3.062 10.809 -7.092 1.00 92.75 187 LYS A C 1
ATOM 1488 O O . LYS A 1 187 ? 1.838 10.792 -7.090 1.00 92.75 187 LYS A O 1
ATOM 1493 N N . ILE A 1 188 ? 3.801 9.916 -6.427 1.00 94.31 188 ILE A N 1
ATOM 1494 C CA . ILE A 1 188 ? 3.225 8.792 -5.665 1.00 94.31 188 ILE A CA 1
ATOM 1495 C C . ILE A 1 188 ? 2.251 9.310 -4.599 1.00 94.31 188 ILE A C 1
ATOM 1497 O O . ILE A 1 188 ? 1.130 8.821 -4.484 1.00 94.31 188 ILE A O 1
ATOM 1501 N N . GLY A 1 189 ? 2.649 10.339 -3.847 1.00 94.31 189 GLY A N 1
ATOM 1502 C CA . GLY A 1 189 ? 1.803 10.939 -2.820 1.00 94.31 189 GLY A CA 1
ATOM 1503 C C . GLY A 1 189 ? 0.532 11.590 -3.381 1.00 94.31 189 GLY A C 1
ATOM 1504 O O . GLY A 1 189 ? -0.525 11.483 -2.762 1.00 94.31 189 GLY A O 1
ATOM 1505 N N . LYS A 1 190 ? 0.608 12.229 -4.556 1.00 94.50 190 LYS A N 1
ATOM 1506 C CA . LYS A 1 190 ? -0.561 12.777 -5.264 1.00 94.50 190 LYS A CA 1
ATOM 1507 C C . LYS A 1 190 ? -1.499 11.681 -5.759 1.00 94.50 190 LYS A C 1
ATOM 1509 O O . LYS A 1 190 ? -2.703 11.800 -5.551 1.00 94.50 190 LYS A O 1
ATOM 1514 N N . ASP A 1 191 ? -0.960 10.628 -6.366 1.00 95.44 191 ASP A N 1
ATOM 1515 C CA . ASP A 1 191 ? -1.757 9.497 -6.843 1.00 95.44 191 ASP A CA 1
ATOM 1516 C C . ASP A 1 191 ? -2.468 8.822 -5.660 1.00 95.44 191 ASP A C 1
ATOM 1518 O O . ASP A 1 191 ? -3.681 8.621 -5.699 1.00 95.44 191 ASP A O 1
ATOM 1522 N N . MET A 1 192 ? -1.750 8.587 -4.554 1.00 95.19 192 MET A N 1
ATOM 1523 C CA . MET A 1 192 ? -2.325 8.074 -3.307 1.00 95.19 192 MET A CA 1
ATOM 1524 C C . MET A 1 192 ? -3.437 8.986 -2.768 1.00 95.19 192 MET A C 1
ATOM 1526 O O . MET A 1 192 ? -4.507 8.496 -2.403 1.00 95.19 192 MET A O 1
ATOM 1530 N N . ALA A 1 193 ? -3.215 10.307 -2.733 1.00 94.00 193 ALA A N 1
ATOM 1531 C CA . ALA A 1 193 ? -4.226 11.271 -2.294 1.00 94.00 193 ALA A CA 1
ATOM 1532 C C . ALA A 1 193 ? -5.478 11.211 -3.172 1.00 94.00 193 ALA A C 1
ATOM 1534 O O . ALA A 1 193 ? -6.586 11.191 -2.641 1.00 94.00 193 ALA A O 1
ATOM 1535 N N . GLN A 1 194 ? -5.310 11.118 -4.493 1.00 94.12 194 GLN A N 1
ATOM 1536 C CA . GLN A 1 194 ? -6.428 11.000 -5.422 1.00 94.12 194 GLN A CA 1
ATOM 1537 C C . GLN A 1 194 ? -7.229 9.719 -5.167 1.00 94.12 194 GLN A C 1
ATOM 1539 O O . GLN A 1 194 ? -8.446 9.786 -5.048 1.00 94.12 194 GLN A O 1
ATOM 1544 N N . LYS A 1 195 ? -6.571 8.565 -4.985 1.00 94.50 195 LYS A N 1
ATOM 1545 C CA . LYS A 1 195 ? -7.265 7.291 -4.709 1.00 94.50 195 LYS A CA 1
ATOM 1546 C C . LYS A 1 195 ? -8.048 7.291 -3.401 1.00 94.50 195 LYS A C 1
ATOM 1548 O O . LYS A 1 195 ? -9.111 6.672 -3.326 1.00 94.50 195 LYS A O 1
ATOM 1553 N N . ILE A 1 196 ? -7.539 7.992 -2.390 1.00 92.00 196 ILE A N 1
ATOM 1554 C CA . ILE A 1 196 ? -8.237 8.192 -1.118 1.00 92.00 196 ILE A CA 1
ATOM 1555 C C . ILE A 1 196 ? -9.431 9.134 -1.306 1.00 92.00 196 ILE A C 1
ATOM 1557 O O . ILE A 1 196 ? -10.517 8.833 -0.813 1.00 92.00 196 ILE A O 1
ATOM 1561 N N . ALA A 1 197 ? -9.251 10.238 -2.035 1.00 90.94 197 ALA A N 1
ATOM 1562 C CA . ALA A 1 197 ? -10.315 11.194 -2.330 1.00 90.94 197 ALA A CA 1
ATOM 1563 C C . ALA A 1 197 ? -11.451 10.556 -3.145 1.00 90.94 197 ALA A C 1
ATOM 1565 O O . ALA A 1 197 ? -12.619 10.753 -2.818 1.00 90.94 197 ALA A O 1
ATOM 1566 N N . ASP A 1 198 ? -11.113 9.727 -4.138 1.00 91.56 198 ASP A N 1
ATOM 1567 C CA . ASP A 1 198 ? -12.069 8.974 -4.961 1.00 91.56 198 ASP A CA 1
ATOM 1568 C C . ASP A 1 198 ? -12.925 8.014 -4.120 1.00 91.56 198 ASP A C 1
ATOM 1570 O O . ASP A 1 198 ? -14.058 7.716 -4.479 1.00 91.56 198 ASP A O 1
ATOM 1574 N N . ALA A 1 199 ? -12.402 7.543 -2.985 1.00 89.31 199 ALA A N 1
ATOM 1575 C CA . ALA A 1 199 ? -13.134 6.716 -2.028 1.00 89.31 199 ALA A CA 1
ATOM 1576 C C . ALA A 1 199 ? -13.936 7.533 -0.992 1.00 89.31 199 ALA A C 1
ATOM 1578 O O . ALA A 1 199 ? -14.541 6.952 -0.092 1.00 89.31 199 ALA A O 1
ATOM 1579 N N . GLY A 1 200 ? -13.925 8.868 -1.079 1.00 88.62 200 GLY A N 1
ATOM 1580 C CA . GLY A 1 200 ? -14.558 9.772 -0.114 1.00 88.62 200 GLY A CA 1
ATOM 1581 C C . GLY A 1 200 ? -13.740 10.008 1.161 1.00 88.62 200 GLY A C 1
ATOM 1582 O O . GLY A 1 200 ? -14.254 10.570 2.130 1.00 88.62 200 GLY A O 1
ATOM 1583 N N . GLY A 1 201 ? -12.476 9.578 1.184 1.00 87.12 201 GLY A N 1
ATOM 1584 C CA . GLY A 1 201 ? -11.591 9.724 2.330 1.00 87.12 201 GLY A CA 1
ATOM 1585 C C . GLY A 1 201 ? -11.147 11.163 2.565 1.00 87.12 201 GLY A C 1
ATOM 1586 O O . GLY A 1 201 ? -10.796 11.883 1.633 1.00 87.12 201 GLY A O 1
ATOM 1587 N N . ARG A 1 202 ? -11.099 11.566 3.839 1.00 86.19 202 ARG A N 1
ATOM 1588 C CA . ARG A 1 202 ? -10.555 12.868 4.261 1.00 86.19 202 ARG A CA 1
ATOM 1589 C C . ARG A 1 202 ? -9.401 12.720 5.236 1.00 86.19 202 ARG A C 1
ATOM 1591 O O . ARG A 1 202 ? -9.464 11.901 6.162 1.00 86.19 202 ARG A O 1
ATOM 1598 N N . GLY A 1 203 ? -8.363 13.525 5.038 1.00 87.31 203 GLY A N 1
ATOM 1599 C CA . GLY A 1 203 ? -7.193 13.547 5.900 1.00 87.31 203 GLY A CA 1
ATOM 1600 C C . GLY A 1 203 ? -5.952 14.106 5.224 1.00 87.31 203 GLY A C 1
ATOM 1601 O O . GLY A 1 203 ? -6.020 14.893 4.281 1.00 87.31 203 GLY A O 1
ATOM 1602 N N . ARG A 1 204 ? -4.794 13.670 5.718 1.00 89.75 204 ARG A N 1
ATOM 1603 C CA . ARG A 1 204 ? -3.484 14.115 5.229 1.00 89.75 204 ARG A CA 1
ATOM 1604 C C . ARG A 1 204 ? -2.516 12.955 5.076 1.00 89.75 204 ARG A C 1
ATOM 1606 O O . ARG A 1 204 ? -2.542 12.016 5.873 1.00 89.75 204 ARG A O 1
ATOM 1613 N N . ILE A 1 205 ? -1.627 13.060 4.098 1.00 91.81 205 ILE A N 1
ATOM 1614 C CA . ILE A 1 205 ? -0.536 12.115 3.862 1.00 91.81 205 ILE A CA 1
ATOM 1615 C C . ILE A 1 205 ? 0.772 12.733 4.352 1.00 91.81 205 ILE A C 1
ATOM 1617 O O . ILE A 1 205 ? 1.068 13.893 4.060 1.00 91.81 205 ILE A O 1
ATOM 1621 N N . LEU A 1 206 ? 1.542 11.945 5.100 1.00 91.44 206 LEU A N 1
ATOM 1622 C CA . LEU A 1 206 ? 2.882 12.273 5.570 1.00 91.44 206 LEU A CA 1
ATOM 1623 C C . LEU A 1 206 ? 3.887 11.283 4.992 1.00 91.44 206 LEU A C 1
ATOM 1625 O O . LEU A 1 206 ? 3.676 10.082 5.120 1.00 91.44 206 LEU A O 1
ATOM 1629 N N . TYR A 1 207 ? 4.997 11.757 4.441 1.00 90.81 207 TYR A N 1
ATOM 1630 C CA . TYR A 1 207 ? 6.122 10.882 4.097 1.00 90.81 207 TYR A CA 1
ATOM 1631 C C . TYR A 1 207 ? 7.152 10.832 5.228 1.00 90.81 207 TYR A C 1
ATOM 1633 O O . TYR A 1 207 ? 7.474 11.872 5.805 1.00 90.81 207 TYR A O 1
ATOM 1641 N N . ASN A 1 208 ? 7.688 9.644 5.512 1.00 88.00 208 ASN A N 1
ATOM 1642 C CA . ASN A 1 208 ? 8.821 9.437 6.418 1.00 88.00 208 ASN A CA 1
ATOM 1643 C C . ASN A 1 208 ? 9.797 8.430 5.802 1.00 88.00 208 ASN A C 1
ATOM 1645 O O . ASN A 1 208 ? 9.358 7.482 5.156 1.00 88.00 208 ASN A O 1
ATOM 1649 N N . TYR A 1 209 ? 11.097 8.579 6.051 1.00 86.06 209 TYR A N 1
ATOM 1650 C CA . TYR A 1 209 ? 12.060 7.522 5.737 1.00 86.06 209 TYR A CA 1
ATOM 1651 C C . TYR A 1 209 ? 11.923 6.360 6.723 1.00 86.06 209 TYR A C 1
ATOM 1653 O O . TYR A 1 209 ? 11.729 6.577 7.923 1.00 86.06 209 TYR A O 1
ATOM 1661 N N . LEU A 1 210 ? 12.053 5.127 6.231 1.00 84.06 210 LEU A N 1
ATOM 1662 C CA . LEU A 1 210 ? 12.003 3.936 7.084 1.00 84.06 210 LEU A CA 1
ATOM 1663 C C . LEU A 1 210 ? 13.216 3.866 8.024 1.00 84.06 210 LEU A C 1
ATOM 1665 O O . LEU A 1 210 ? 13.054 3.527 9.195 1.00 84.06 210 LEU A O 1
ATOM 1669 N N . SER A 1 211 ? 14.390 4.313 7.568 1.00 80.31 211 SER A N 1
ATOM 1670 C CA . SER A 1 211 ? 15.607 4.420 8.388 1.00 80.31 211 SER A CA 1
ATOM 1671 C C . SER A 1 211 ? 15.424 5.330 9.609 1.00 80.31 211 SER A C 1
ATOM 1673 O O . SER A 1 211 ? 15.865 5.010 10.710 1.00 80.31 211 SER A O 1
ATOM 1675 N N . ASP A 1 212 ? 14.723 6.457 9.452 1.00 78.75 212 ASP A N 1
ATOM 1676 C CA . ASP A 1 212 ? 14.441 7.375 10.563 1.00 78.75 212 ASP A CA 1
ATOM 1677 C C . ASP A 1 212 ? 13.501 6.735 11.591 1.00 78.75 212 ASP A C 1
ATOM 1679 O O . ASP A 1 212 ? 13.571 7.034 12.784 1.00 78.75 212 ASP A O 1
ATOM 1683 N N . MET A 1 213 ? 12.603 5.859 11.136 1.00 74.94 213 MET A N 1
ATOM 1684 C CA . MET A 1 213 ? 11.700 5.122 12.014 1.00 74.94 213 MET A CA 1
ATOM 1685 C C . MET A 1 213 ? 12.419 4.006 12.774 1.00 74.94 213 MET A C 1
ATOM 1687 O O . MET A 1 213 ? 12.147 3.852 13.963 1.00 74.94 213 MET A O 1
ATOM 1691 N N . GLN A 1 214 ? 13.348 3.293 12.130 1.00 74.38 214 GLN A N 1
ATOM 1692 C CA . GLN A 1 214 ? 14.216 2.299 12.776 1.00 74.38 214 GLN A CA 1
ATOM 1693 C C . GLN A 1 214 ? 15.065 2.945 13.871 1.00 74.38 214 GLN A C 1
ATOM 1695 O O . GLN A 1 214 ? 14.977 2.559 15.033 1.00 74.38 214 GLN A O 1
ATOM 1700 N N . ASN A 1 215 ? 15.769 4.029 13.534 1.00 73.00 215 ASN A N 1
ATOM 1701 C CA . ASN A 1 215 ? 16.602 4.765 14.487 1.00 73.00 215 ASN A CA 1
ATOM 1702 C C . ASN A 1 215 ? 15.813 5.236 15.721 1.00 73.00 215 ASN A C 1
ATOM 1704 O O . ASN A 1 215 ? 16.334 5.217 16.832 1.00 73.00 215 ASN A O 1
ATOM 1708 N N . LYS A 1 216 ? 14.550 5.650 15.543 1.00 69.88 216 LYS A N 1
ATOM 1709 C CA . LYS A 1 216 ? 13.661 6.047 16.651 1.00 69.88 216 LYS A CA 1
ATOM 1710 C C . LYS A 1 216 ? 13.168 4.869 17.488 1.00 69.88 216 LYS A C 1
ATOM 1712 O O . LYS A 1 216 ? 12.869 5.063 18.660 1.00 69.88 216 LYS A O 1
ATOM 1717 N N . ALA A 1 217 ? 13.020 3.689 16.892 1.00 66.12 217 ALA A N 1
ATOM 1718 C CA . ALA A 1 217 ? 12.649 2.482 17.622 1.00 66.12 217 ALA A CA 1
ATOM 1719 C C . ALA A 1 217 ? 13.822 1.958 18.466 1.00 66.12 217 ALA A C 1
ATOM 1721 O O . ALA A 1 217 ? 13.606 1.498 19.583 1.00 66.12 217 ALA A O 1
ATOM 1722 N N . GLU A 1 218 ? 15.050 2.084 17.958 1.00 65.75 218 GLU A N 1
ATOM 1723 C CA . GLU A 1 218 ? 16.276 1.665 18.646 1.00 65.75 218 GLU A CA 1
ATOM 1724 C C . GLU A 1 218 ? 16.738 2.668 19.714 1.00 65.75 218 GLU A C 1
ATOM 1726 O O . GLU A 1 218 ? 17.235 2.273 20.768 1.00 65.75 218 GLU A O 1
ATOM 1731 N N . LYS A 1 219 ? 16.558 3.974 19.471 1.00 55.69 219 LYS A N 1
ATOM 1732 C CA . LYS A 1 219 ? 16.922 5.043 20.410 1.00 55.69 219 LYS A CA 1
ATOM 1733 C C . LYS A 1 219 ? 15.691 5.553 21.148 1.00 55.69 219 LYS A C 1
ATOM 1735 O O . LYS A 1 219 ? 15.025 6.499 20.725 1.00 55.69 219 LYS A O 1
ATOM 1740 N N . ILE A 1 220 ? 15.416 4.958 22.302 1.00 53.91 220 ILE A N 1
ATOM 1741 C CA . ILE A 1 220 ? 14.619 5.620 23.336 1.00 53.91 220 ILE A CA 1
ATOM 1742 C C . ILE A 1 220 ? 15.459 6.830 23.794 1.00 53.91 220 ILE A C 1
ATOM 1744 O O . ILE A 1 220 ? 16.573 6.641 24.255 1.00 53.91 220 ILE A O 1
ATOM 1748 N N . GLU A 1 221 ? 14.948 8.053 23.616 1.00 49.19 221 GLU A N 1
ATOM 1749 C CA . GLU A 1 221 ? 15.575 9.352 23.964 1.00 49.19 221 GLU A CA 1
ATOM 1750 C C . GLU A 1 221 ? 16.571 9.962 22.958 1.00 49.19 221 GLU A C 1
ATOM 1752 O O . GLU A 1 221 ? 17.787 9.873 23.079 1.00 49.19 221 GLU A O 1
ATOM 1757 N N . THR A 1 222 ? 16.031 10.676 21.969 1.00 42.16 222 THR A N 1
ATOM 1758 C CA . THR A 1 222 ? 16.186 12.134 21.722 1.00 42.16 222 THR A CA 1
ATOM 1759 C C . THR A 1 222 ? 15.767 12.396 20.276 1.00 42.16 222 THR A C 1
ATOM 1761 O O . THR A 1 222 ? 16.411 11.971 19.322 1.00 42.16 222 THR A O 1
ATOM 1764 N N . VAL A 1 223 ? 14.600 13.019 20.095 1.00 41.09 223 VAL A N 1
ATOM 1765 C CA . VAL A 1 223 ? 14.023 13.242 18.763 1.00 41.09 223 VAL A CA 1
ATOM 1766 C C . VAL A 1 223 ? 14.633 14.509 18.171 1.00 41.09 223 VAL A C 1
ATOM 1768 O O . VAL A 1 223 ? 14.170 15.606 18.467 1.00 41.09 223 VAL A O 1
ATOM 1771 N N . GLU A 1 224 ? 15.633 14.360 17.302 1.00 46.19 224 GLU A N 1
ATOM 1772 C CA . GLU A 1 224 ? 15.811 15.325 16.213 1.00 46.19 224 GLU A CA 1
ATOM 1773 C C . GLU A 1 224 ? 14.602 15.210 15.265 1.00 46.19 224 GLU A C 1
ATOM 1775 O O . GLU A 1 224 ? 14.113 14.110 14.963 1.00 46.19 224 GLU A O 1
ATOM 1780 N N . GLU A 1 225 ? 14.065 16.355 14.837 1.00 45.03 225 GLU A N 1
ATOM 1781 C CA . GLU A 1 225 ? 12.977 16.410 13.860 1.00 45.03 225 GLU A CA 1
ATOM 1782 C C . GLU A 1 225 ? 13.364 15.672 12.563 1.00 45.03 225 GLU A C 1
ATOM 1784 O O . GLU A 1 225 ? 14.532 15.676 12.165 1.00 45.03 225 GLU A O 1
ATOM 1789 N N . PRO A 1 226 ? 12.408 15.008 11.882 1.00 46.97 226 PRO A N 1
ATOM 1790 C CA . PRO A 1 226 ? 12.694 14.347 10.612 1.00 46.97 226 PRO A CA 1
ATOM 1791 C C . PRO A 1 226 ? 13.254 15.359 9.602 1.00 46.97 226 PRO A C 1
ATOM 1793 O O . PRO A 1 226 ? 12.655 16.406 9.367 1.00 46.97 226 PRO A O 1
ATOM 1796 N N . ARG A 1 227 ? 14.381 15.022 8.960 1.00 55.34 227 ARG A N 1
ATOM 1797 C CA . ARG A 1 227 ? 15.126 15.918 8.049 1.00 55.34 227 ARG A CA 1
ATOM 1798 C C . ARG A 1 227 ? 14.340 16.331 6.794 1.00 55.34 227 ARG A C 1
ATOM 1800 O O . ARG A 1 227 ? 14.760 17.230 6.070 1.00 55.34 227 ARG A O 1
ATOM 1807 N N . PHE A 1 228 ? 13.209 15.681 6.520 1.00 56.69 228 PHE A N 1
ATOM 1808 C CA . PHE A 1 228 ? 12.283 16.018 5.443 1.00 56.69 228 PHE A CA 1
ATOM 1809 C C . PHE A 1 228 ? 10.903 15.411 5.731 1.00 56.69 228 PHE A C 1
ATOM 1811 O O . PHE A 1 228 ? 10.789 14.199 5.907 1.00 56.69 228 PHE A O 1
ATOM 1818 N N . GLN A 1 229 ? 9.851 16.234 5.742 1.00 65.06 229 GLN A N 1
ATOM 1819 C CA . GLN A 1 229 ? 8.465 15.774 5.831 1.00 65.06 229 GLN A CA 1
ATOM 1820 C C . GLN A 1 229 ? 7.678 16.298 4.631 1.00 65.06 229 GLN A C 1
ATOM 1822 O O . GLN A 1 229 ? 7.495 17.502 4.463 1.00 65.06 229 GLN A O 1
ATOM 1827 N N . LEU A 1 230 ? 7.190 15.381 3.800 1.00 73.75 230 LEU A N 1
ATOM 1828 C CA . LEU A 1 230 ? 6.235 15.711 2.752 1.00 73.75 230 LEU A CA 1
ATOM 1829 C C . LEU A 1 230 ? 4.831 15.717 3.351 1.00 73.75 230 LEU A C 1
ATOM 1831 O O . LEU A 1 230 ? 4.437 14.725 3.965 1.00 73.75 230 LEU A O 1
ATOM 1835 N N . ARG A 1 231 ? 4.079 16.800 3.147 1.00 81.88 231 ARG A N 1
ATOM 1836 C CA . ARG A 1 231 ? 2.672 16.898 3.538 1.00 81.88 231 ARG A CA 1
ATOM 1837 C C . ARG A 1 231 ? 1.804 17.138 2.309 1.00 81.88 231 ARG A C 1
ATOM 1839 O O . ARG A 1 231 ? 2.034 18.093 1.574 1.00 81.88 231 ARG A O 1
ATOM 1846 N N . ILE A 1 232 ? 0.798 16.287 2.131 1.00 84.38 232 ILE A N 1
ATOM 1847 C CA . ILE A 1 232 ? -0.218 16.417 1.082 1.00 84.38 232 ILE A CA 1
ATOM 1848 C C . ILE A 1 232 ? -1.583 16.346 1.759 1.00 84.38 232 ILE A C 1
ATOM 1850 O O . ILE A 1 232 ? -1.890 15.361 2.435 1.00 84.38 232 ILE A O 1
ATOM 1854 N N . ASP A 1 233 ? -2.382 17.397 1.609 1.00 85.75 233 ASP A N 1
ATOM 1855 C CA . ASP A 1 233 ? -3.771 17.390 2.060 1.00 85.75 233 ASP A CA 1
ATOM 1856 C C . ASP A 1 233 ? -4.631 16.707 0.981 1.00 85.75 233 ASP A C 1
ATOM 1858 O O . ASP A 1 233 ? -4.461 16.955 -0.216 1.00 85.75 233 ASP A O 1
ATOM 1862 N N . VAL A 1 234 ? -5.510 15.790 1.395 1.00 79.19 234 VAL A N 1
ATOM 1863 C CA . VAL A 1 234 ? -6.362 15.038 0.464 1.00 79.19 234 VAL A CA 1
ATOM 1864 C C . VAL A 1 234 ? -7.537 15.925 0.040 1.00 79.19 234 VAL A C 1
ATOM 1866 O O . VAL A 1 234 ? -8.247 16.423 0.918 1.00 79.19 234 VAL A O 1
ATOM 1869 N N . PRO A 1 235 ? -7.761 16.151 -1.270 1.00 76.75 235 PRO A N 1
ATOM 1870 C CA . PRO A 1 235 ? -8.865 16.986 -1.722 1.00 76.75 235 PRO A CA 1
ATOM 1871 C C . PRO A 1 235 ? -10.203 16.340 -1.353 1.00 76.75 235 PRO A C 1
ATOM 1873 O O . PRO A 1 235 ? -10.375 15.129 -1.478 1.00 76.75 235 PRO A O 1
ATOM 1876 N N . PHE A 1 236 ? -11.172 17.145 -0.917 1.00 74.44 236 PHE A N 1
ATOM 1877 C CA . PHE A 1 236 ? -12.525 16.645 -0.700 1.00 74.44 236 PHE A CA 1
ATOM 1878 C C . PHE A 1 236 ? -13.276 16.567 -2.031 1.00 74.44 236 PHE A C 1
ATOM 1880 O O . PHE A 1 236 ? -13.448 17.581 -2.706 1.00 74.44 236 PHE A O 1
ATOM 1887 N N . ILE A 1 237 ? -13.754 15.372 -2.374 1.00 72.81 237 ILE A N 1
ATOM 1888 C CA . ILE A 1 237 ? -14.647 15.134 -3.509 1.00 72.81 237 ILE A CA 1
ATOM 1889 C C . ILE A 1 237 ? -16.014 14.758 -2.932 1.00 72.81 237 ILE A C 1
ATOM 1891 O O . ILE A 1 237 ? -16.120 13.796 -2.172 1.00 72.81 237 ILE A O 1
ATOM 1895 N N . ASP A 1 238 ? -17.058 15.531 -3.248 1.00 67.88 238 ASP A N 1
ATOM 1896 C CA . ASP A 1 238 ? -18.419 15.208 -2.809 1.00 67.88 238 ASP A CA 1
ATOM 1897 C C . ASP A 1 238 ? -18.898 13.933 -3.537 1.00 67.88 238 ASP A C 1
ATOM 1899 O O . ASP A 1 238 ? -18.927 13.918 -4.776 1.00 67.88 238 ASP A O 1
ATOM 1903 N N . PRO A 1 239 ? -19.288 12.864 -2.813 1.00 55.12 239 PRO A N 1
ATOM 1904 C CA . PRO A 1 239 ? -19.773 11.622 -3.416 1.00 55.12 239 PRO A CA 1
ATOM 1905 C C . PRO A 1 239 ? -20.952 11.824 -4.379 1.00 55.12 239 PRO A C 1
ATOM 1907 O O . PRO A 1 239 ? -21.090 11.084 -5.352 1.00 55.12 239 PRO A O 1
ATOM 1910 N N . LYS A 1 240 ? -21.784 12.854 -4.161 1.00 57.72 240 LYS A N 1
ATOM 1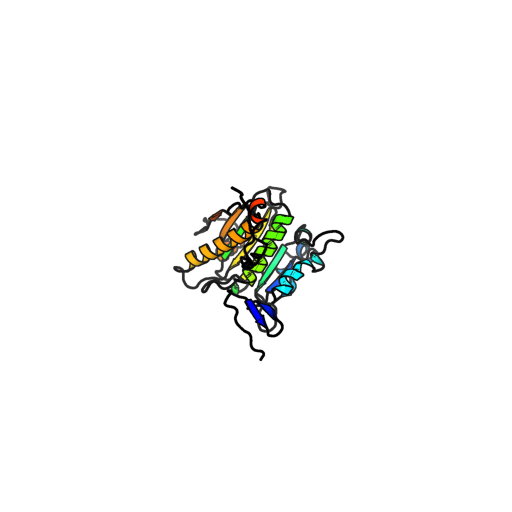911 C CA . LYS A 1 240 ? -22.928 13.164 -5.037 1.00 57.72 240 LYS A CA 1
ATOM 1912 C C . LYS A 1 240 ? -22.502 13.616 -6.433 1.00 57.72 240 LYS A C 1
ATOM 1914 O O . LYS A 1 240 ? -23.269 13.464 -7.378 1.00 57.72 240 LYS A O 1
ATOM 1919 N N . THR A 1 241 ? -21.281 14.126 -6.581 1.00 54.12 241 THR A N 1
ATOM 1920 C CA . THR A 1 241 ? -20.729 14.556 -7.876 1.00 54.12 241 THR A CA 1
ATOM 1921 C C . THR A 1 241 ? -20.218 13.394 -8.736 1.00 54.12 241 THR A C 1
ATOM 1923 O O . THR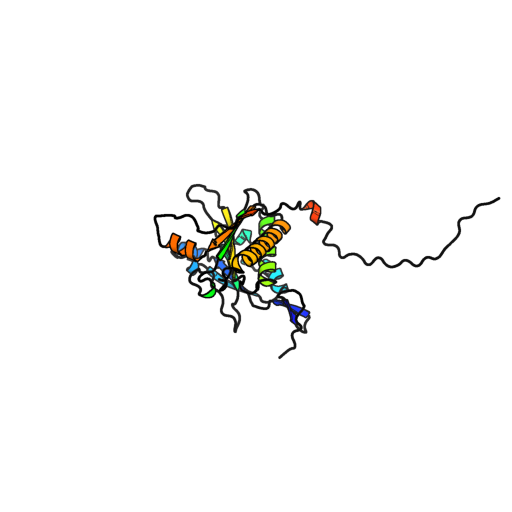 A 1 241 ? -20.109 13.558 -9.947 1.00 54.12 241 THR A O 1
ATOM 1926 N N . GLN A 1 242 ? -19.936 12.216 -8.158 1.00 49.34 242 GLN A N 1
ATOM 1927 C CA . GLN A 1 242 ? -19.405 11.053 -8.894 1.00 49.34 242 GLN A CA 1
ATOM 1928 C C . GLN A 1 242 ? -20.477 10.105 -9.459 1.00 49.34 242 GLN A C 1
ATOM 1930 O O . GLN A 1 242 ? -20.166 9.270 -10.309 1.00 49.34 242 GLN A O 1
ATOM 1935 N N . ALA A 1 243 ? -21.745 10.239 -9.056 1.00 42.38 243 ALA A N 1
ATOM 1936 C CA . ALA A 1 243 ? -22.819 9.347 -9.511 1.00 42.38 243 ALA A CA 1
ATOM 1937 C C . ALA A 1 243 ? -23.091 9.404 -11.035 1.00 42.38 243 ALA A C 1
ATOM 1939 O O . ALA A 1 243 ? -23.797 8.547 -11.556 1.00 42.38 243 ALA A O 1
ATOM 1940 N N . ASN A 1 244 ? -22.493 10.359 -11.760 1.00 37.19 244 ASN A N 1
ATOM 1941 C CA . ASN A 1 244 ? -22.682 10.544 -13.201 1.00 37.19 244 ASN A CA 1
ATOM 1942 C C . ASN A 1 244 ? -21.497 10.090 -14.080 1.00 37.19 244 ASN A C 1
ATOM 1944 O O . ASN A 1 244 ? -21.586 10.231 -15.296 1.00 37.19 244 ASN A O 1
ATOM 1948 N N . SER A 1 245 ? -20.399 9.550 -13.528 1.00 38.84 245 SER A N 1
ATOM 1949 C CA . SER A 1 245 ? -19.193 9.218 -14.323 1.00 38.84 245 SER A CA 1
ATOM 1950 C C . SER A 1 245 ? -18.954 7.722 -14.574 1.00 38.84 245 SER A C 1
ATOM 1952 O O . SER A 1 245 ? -17.916 7.365 -15.123 1.00 38.84 245 SER A O 1
ATOM 1954 N N . TRP A 1 246 ? -19.884 6.846 -14.178 1.00 32.38 246 TRP A N 1
ATOM 1955 C CA . TRP A 1 246 ? -19.757 5.383 -14.323 1.00 32.38 246 TRP A CA 1
ATOM 1956 C C . TRP A 1 246 ? -20.627 4.766 -15.426 1.00 32.38 246 TRP A C 1
ATOM 1958 O O . TRP A 1 246 ? -20.552 3.560 -15.655 1.00 32.38 246 TRP A O 1
ATOM 1968 N N . LEU A 1 247 ? -21.429 5.561 -16.139 1.00 32.12 247 LEU A N 1
ATOM 1969 C CA . LEU A 1 247 ? -22.109 5.078 -17.338 1.00 32.12 247 LEU A CA 1
ATOM 1970 C C . LEU A 1 247 ? -21.169 5.255 -18.539 1.00 32.12 247 LEU A C 1
ATOM 1972 O O . LEU A 1 247 ? -20.676 6.367 -18.748 1.00 32.12 247 LEU A O 1
ATOM 1976 N N . PRO A 1 248 ? -20.896 4.201 -19.332 1.00 35.66 248 PRO A N 1
ATOM 1977 C CA . PRO A 1 248 ? -20.200 4.378 -20.597 1.00 35.66 248 PRO A CA 1
ATOM 1978 C C . PRO A 1 248 ? -21.003 5.368 -21.439 1.00 35.66 248 PRO A C 1
ATOM 1980 O O . PRO A 1 248 ? -22.231 5.270 -21.493 1.00 35.66 248 PRO A O 1
ATOM 1983 N N . ALA A 1 249 ? -20.316 6.328 -22.063 1.00 39.19 249 ALA A N 1
ATOM 1984 C CA . ALA A 1 249 ? -20.919 7.222 -23.039 1.00 39.19 249 ALA A CA 1
ATOM 1985 C C . ALA A 1 249 ? -21.666 6.360 -24.064 1.00 39.19 249 ALA A C 1
ATOM 1987 O O . ALA A 1 249 ? -21.052 5.629 -24.843 1.00 39.19 249 ALA A O 1
ATOM 1988 N N . GLY A 1 250 ? -22.997 6.367 -23.985 1.00 32.91 250 GLY A N 1
ATOM 1989 C CA . GLY A 1 250 ? -23.836 5.673 -24.941 1.00 32.91 250 GLY A CA 1
ATOM 1990 C C . GLY A 1 250 ? -23.538 6.253 -26.312 1.00 32.91 250 GLY A C 1
ATOM 1991 O O . GLY A 1 250 ? -23.584 7.468 -26.481 1.00 32.91 250 GLY A O 1
ATOM 1992 N N . ASN A 1 251 ? -23.196 5.381 -27.261 1.00 37.16 251 ASN A N 1
ATOM 1993 C CA . ASN A 1 251 ? -23.119 5.710 -28.676 1.00 37.16 251 ASN A CA 1
ATOM 1994 C C . ASN A 1 251 ? -24.363 6.517 -29.059 1.00 37.16 251 ASN A C 1
ATOM 1996 O O . ASN A 1 251 ? -25.462 5.962 -29.133 1.00 37.16 251 ASN A O 1
ATOM 2000 N N . GLU A 1 252 ? -24.187 7.808 -29.328 1.00 35.25 252 GLU A N 1
ATOM 2001 C CA . GLU A 1 252 ? -25.171 8.578 -30.068 1.00 35.25 252 GLU A CA 1
ATOM 2002 C C . GLU A 1 252 ? -25.210 7.990 -31.477 1.00 35.25 252 GLU A C 1
ATOM 2004 O O . GLU A 1 252 ? -24.381 8.265 -32.344 1.00 35.25 252 GLU A O 1
ATOM 2009 N N . SER A 1 253 ? -26.158 7.081 -31.683 1.00 36.75 253 SER A N 1
ATOM 2010 C CA . SER A 1 253 ? -26.546 6.616 -33.000 1.00 36.75 253 SER A CA 1
ATOM 2011 C C . SER A 1 253 ? -26.955 7.832 -33.823 1.00 36.75 253 SER A C 1
ATOM 2013 O O . SER A 1 253 ? -27.936 8.500 -33.492 1.00 36.75 253 SER A O 1
ATOM 2015 N N . HIS A 1 254 ? -26.218 8.097 -34.900 1.00 37.22 254 HIS A N 1
ATOM 2016 C CA . HIS A 1 254 ? -26.629 9.009 -35.956 1.00 37.22 254 HIS A CA 1
A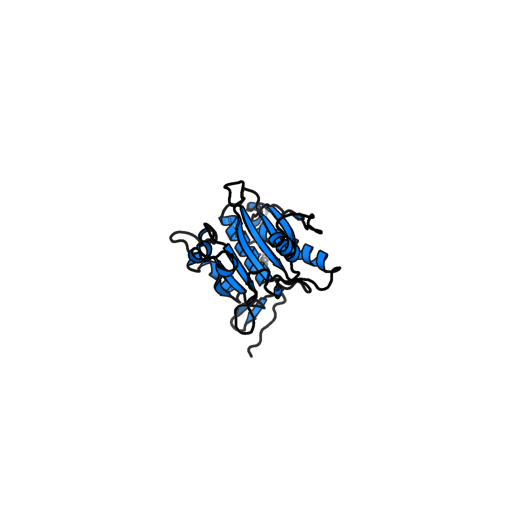TOM 2017 C C . HIS A 1 254 ? -28.009 8.590 -36.481 1.00 37.22 254 HIS A C 1
ATOM 2019 O O . HIS A 1 254 ? -28.141 7.671 -37.289 1.00 37.22 254 HIS A O 1
ATOM 2025 N N . GLY A 1 255 ? -29.043 9.269 -35.986 1.00 33.97 255 GLY A N 1
ATOM 2026 C CA . GLY A 1 255 ? -30.396 9.194 -36.507 1.00 33.97 255 GLY A CA 1
ATOM 2027 C C . GLY A 1 255 ? -30.435 9.834 -37.886 1.00 33.97 255 GLY A C 1
ATOM 2028 O O . GLY A 1 255 ? -30.230 11.036 -38.041 1.00 33.97 255 GLY A O 1
ATOM 2029 N N . SER A 1 256 ? -30.676 9.002 -38.891 1.00 34.25 256 SER A N 1
ATOM 2030 C CA . SER A 1 256 ? -30.977 9.386 -40.262 1.00 34.25 256 SER A CA 1
ATOM 2031 C C . SER A 1 256 ? -32.163 10.353 -40.312 1.00 34.25 256 SER A C 1
ATOM 2033 O O . SER A 1 256 ? -33.273 9.999 -39.912 1.00 34.25 256 SER A O 1
ATOM 2035 N N . ASN A 1 257 ? -31.942 11.547 -40.859 1.00 35.75 257 ASN A N 1
ATOM 2036 C CA . ASN A 1 257 ? -33.013 12.462 -41.237 1.00 35.75 257 ASN A CA 1
ATOM 2037 C C . ASN A 1 257 ? -33.840 11.861 -42.383 1.00 35.75 257 ASN A C 1
ATOM 2039 O O . ASN A 1 257 ? -33.307 11.586 -43.458 1.00 35.75 257 ASN A O 1
ATOM 2043 N N . SER A 1 258 ? -35.151 11.732 -42.181 1.00 33.12 258 SER A N 1
ATOM 2044 C CA . SER A 1 258 ? -36.124 11.667 -43.273 1.00 33.12 258 SER A CA 1
ATOM 2045 C C . SER A 1 258 ? -37.262 12.656 -42.985 1.00 33.12 258 SER A C 1
ATOM 2047 O O . SER A 1 258 ? -37.788 12.646 -41.868 1.00 33.12 258 SER A O 1
ATOM 2049 N N . PRO A 1 259 ? -37.616 13.545 -43.931 1.00 40.94 259 PRO A N 1
ATOM 2050 C CA . PRO A 1 259 ? -38.548 14.637 -43.694 1.00 40.94 259 PRO A CA 1
ATOM 2051 C C . PRO A 1 259 ? -39.985 14.224 -44.030 1.00 40.94 259 PRO A C 1
ATOM 2053 O O . PRO A 1 259 ? -40.247 13.679 -45.102 1.00 40.94 259 PRO A O 1
ATOM 2056 N N . ARG A 1 260 ? -40.931 14.553 -43.146 1.00 35.56 260 ARG A N 1
ATOM 2057 C CA . ARG A 1 260 ? -42.346 14.692 -43.506 1.00 35.56 260 ARG A CA 1
ATOM 2058 C C . ARG A 1 260 ? -42.953 15.920 -42.837 1.00 35.56 260 ARG A C 1
ATOM 2060 O O . ARG A 1 260 ? -43.114 15.965 -41.624 1.00 35.56 260 ARG A O 1
ATOM 2067 N N . ASP A 1 261 ? -43.230 16.888 -43.702 1.00 37.88 261 ASP A N 1
ATOM 2068 C CA . ASP A 1 261 ? -44.475 17.641 -43.839 1.00 37.88 261 ASP A CA 1
ATOM 2069 C C . ASP A 1 261 ? -45.113 18.250 -42.587 1.00 37.88 261 ASP A C 1
ATOM 2071 O O . ASP A 1 261 ? -45.783 17.582 -41.801 1.00 37.88 261 ASP A O 1
ATOM 2075 N N . LEU A 1 262 ? -45.057 19.585 -42.532 1.00 37.44 262 LEU A N 1
ATOM 2076 C CA . LEU A 1 262 ? -46.095 20.399 -41.911 1.00 37.44 262 LEU A CA 1
ATOM 2077 C C . LEU A 1 262 ? -46.611 21.441 -42.912 1.00 37.44 262 LEU A C 1
ATOM 2079 O O . LEU A 1 262 ? -45.924 22.363 -43.342 1.00 37.44 262 LEU A O 1
ATOM 2083 N N . ILE A 1 263 ? -47.869 21.204 -43.261 1.00 41.34 263 ILE A N 1
ATOM 2084 C CA . ILE A 1 263 ? -48.848 22.014 -43.976 1.00 41.34 263 ILE A CA 1
ATOM 2085 C C . ILE A 1 263 ? -48.916 23.436 -43.406 1.00 41.34 263 ILE A C 1
ATOM 2087 O O . ILE A 1 263 ? -49.024 23.587 -42.195 1.00 41.34 263 ILE A O 1
ATOM 2091 N N . THR A 1 264 ? -49.031 24.459 -44.260 1.00 40.38 264 THR A N 1
ATOM 2092 C CA . THR A 1 264 ? -49.995 25.546 -44.008 1.00 40.38 264 THR A CA 1
ATOM 2093 C C . THR A 1 264 ? -50.572 26.107 -45.304 1.00 40.38 264 THR A C 1
ATOM 2095 O O . THR A 1 264 ? -49.892 26.405 -46.278 1.00 40.38 264 THR A O 1
ATOM 2098 N N . SER A 1 265 ? -51.891 26.196 -45.261 1.00 40.78 265 SER A N 1
ATOM 2099 C CA . SER A 1 265 ? -52.846 26.770 -46.190 1.00 40.78 265 SER A CA 1
ATOM 2100 C C . SER A 1 265 ? -52.808 28.301 -46.231 1.00 40.78 265 SER A C 1
ATOM 2102 O O . SER A 1 265 ? -53.015 28.927 -45.191 1.00 40.78 265 SER A O 1
ATOM 2104 N N . ARG A 1 266 ? -52.671 28.878 -47.427 1.00 44.59 266 ARG A N 1
ATOM 2105 C CA . ARG A 1 266 ? -53.582 29.851 -48.067 1.00 44.59 266 ARG A CA 1
ATOM 2106 C C . ARG A 1 266 ? -53.027 30.271 -49.421 1.00 44.59 266 ARG A C 1
ATOM 2108 O O . ARG A 1 266 ? -51.797 30.459 -49.507 1.00 44.59 266 ARG A O 1
#

pLDDT: mean 73.53, std 18.19, range [32.12, 95.44]

Secondary structure (DSSP, 8-state):
-PPPEE-SSTTEEE-TTS-EEEEEEEEEEEE-HHHHTT-SSTTTTEEEEEEEEEHHHHHHGGGSGGG-BTTB---GGGTTTT--EEEEE--STTSPPPPSSTTSGGGTT-EEEEEEE-TT--HHHHHHHHHHHHHHHHHS-B-SS-BEEEEEEEEEEETTEEEEEEEEEEEE---S-HHHHHHHHHHHHHHHHHHHHHTT--EEEEEEEHHHHHHHHH--S--PPPS---EEEPPP--HHHHTTSSS-------------------

Organism: Ramazzottius varieornatus (NCBI:txid947166)